Protein AF-A0A1E1W1G2-F1 (afdb_monomer_lite)

pLDDT: mean 75.97, std 16.96, range [28.02, 92.69]

Organism: Pectinophora gossypiella (NCBI:txid13191)

InterPro domains:
  IPR007259 Gamma-tubulin complex component protein [PTHR19302] (1-210)
  IPR040457 Gamma tubulin complex component, C-terminal [PF04130] (1-208)
  IPR042241 Gamma tubulin complex component, C-terminal domain superfamily [G3DSA:1.20.120.1900] (1-208)

Sequence (225 aa):
LKYDFKWPLHLLFTPEVLARYNDMFRLLLRIKKTQHDLHMLWMTYKQSTSFSMCQLHNKLMFLMDNLQHYMQADVLETNFSRFMDAVNKTNDFEKLKKAHAEFLADVLSQSFLTVTSSSSGESDYSETDSINNPVFCNIMELIKLCHSFCSMREVASDKEAENYYIRGYSDRFNKLVKQLMQLLVSLRDRPCGVYLARLLMRLDYNRWLSGEAQLTQSVTNMLRY

Structure (mmCIF, N/CA/C/O backbone):
data_AF-A0A1E1W1G2-F1
#
_entry.id   AF-A0A1E1W1G2-F1
#
loop_
_atom_site.group_PDB
_atom_site.id
_atom_site.type_symbol
_atom_site.label_atom_id
_atom_site.label_alt_id
_atom_site.label_comp_id
_atom_site.label_asym_id
_atom_site.label_entity_id
_atom_site.label_seq_id
_atom_site.pdbx_PDB_ins_code
_atom_site.Cartn_x
_atom_site.Cartn_y
_atom_site.Cartn_z
_atom_site.occupancy
_atom_site.B_iso_or_equiv
_atom_site.auth_seq_id
_atom_site.auth_comp_id
_atom_site.auth_asym_id
_atom_site.auth_atom_id
_atom_site.pdbx_PDB_model_num
ATOM 1 N N . LEU A 1 1 ? 0.999 -18.342 10.960 1.00 54.47 1 LEU A N 1
ATOM 2 C CA . LEU A 1 1 ? 1.600 -18.738 12.251 1.00 54.47 1 LEU A CA 1
ATOM 3 C C . LEU A 1 1 ? 0.508 -19.335 13.129 1.00 54.47 1 LEU A C 1
ATOM 5 O O . LEU A 1 1 ? -0.619 -18.852 13.073 1.00 54.47 1 LEU A O 1
ATOM 9 N N . LYS A 1 2 ? 0.813 -20.392 13.888 1.00 63.47 2 LYS A N 1
ATOM 10 C CA . LYS A 1 2 ? -0.078 -20.935 14.924 1.00 63.47 2 LYS A CA 1
ATOM 11 C C . LYS A 1 2 ? 0.525 -20.564 16.276 1.00 63.47 2 LYS A C 1
ATOM 13 O O . LYS A 1 2 ? 1.696 -20.854 16.498 1.00 63.47 2 LYS A O 1
ATOM 18 N N . TYR A 1 3 ? -0.244 -19.879 17.114 1.00 68.12 3 TYR A N 1
ATOM 19 C CA . TYR A 1 3 ? 0.160 -19.503 18.465 1.00 68.12 3 TYR A CA 1
ATOM 20 C C . TYR A 1 3 ? -0.796 -20.164 19.449 1.00 68.12 3 TYR A C 1
ATOM 22 O O . TYR A 1 3 ? -1.996 -19.905 19.394 1.00 68.12 3 TYR A O 1
ATOM 30 N N . ASP A 1 4 ? -0.252 -20.995 20.335 1.00 67.12 4 ASP A N 1
ATOM 31 C CA . ASP A 1 4 ? -1.008 -21.582 21.437 1.00 67.12 4 ASP A CA 1
ATOM 32 C C . ASP A 1 4 ? -0.901 -20.670 22.658 1.00 67.12 4 ASP A C 1
ATOM 34 O O . ASP A 1 4 ? 0.187 -20.424 23.187 1.00 67.12 4 ASP A O 1
ATOM 38 N N . PHE A 1 5 ? -2.043 -20.152 23.109 1.00 68.06 5 PHE A N 1
ATOM 39 C CA . PHE A 1 5 ? -2.109 -19.290 24.283 1.00 68.06 5 PHE A CA 1
ATOM 40 C C . PHE A 1 5 ? -2.498 -20.081 25.523 1.00 68.06 5 PHE A C 1
ATOM 42 O O . PHE A 1 5 ? -3.466 -20.839 25.528 1.00 68.06 5 PHE A O 1
ATOM 49 N N . LYS A 1 6 ? -1.773 -19.841 26.618 1.00 71.44 6 LYS A N 1
ATOM 50 C CA . LYS A 1 6 ? -2.160 -20.335 27.939 1.00 71.44 6 LYS A CA 1
ATOM 51 C C . LYS A 1 6 ? -3.358 -19.542 28.465 1.00 71.44 6 LYS A C 1
ATOM 53 O O . LYS A 1 6 ? -3.535 -18.358 28.163 1.00 71.44 6 LYS A O 1
ATOM 58 N N . TRP A 1 7 ? -4.178 -20.198 29.277 1.00 66.56 7 TRP A N 1
ATOM 59 C CA . TRP A 1 7 ? -5.228 -19.532 30.044 1.00 66.56 7 TRP A CA 1
ATOM 60 C C . TRP A 1 7 ? -4.623 -18.387 30.887 1.00 66.56 7 TRP A C 1
ATOM 62 O O . TRP A 1 7 ? -3.551 -18.599 31.460 1.00 66.56 7 TRP A O 1
ATOM 72 N N . PRO A 1 8 ? -5.240 -17.185 30.968 1.00 71.50 8 PRO A N 1
ATOM 73 C CA . PRO A 1 8 ? -6.553 -16.768 30.445 1.00 71.50 8 PRO A CA 1
ATOM 74 C C . PRO A 1 8 ? -6.523 -16.038 29.081 1.00 71.50 8 PRO A C 1
ATOM 76 O O . PRO A 1 8 ? -7.566 -15.616 28.589 1.00 71.50 8 PRO A O 1
ATOM 79 N N . LEU A 1 9 ? -5.363 -15.906 28.427 1.00 75.38 9 LEU A N 1
ATOM 80 C CA . LEU A 1 9 ? -5.181 -15.039 27.246 1.00 75.38 9 LEU A CA 1
ATOM 81 C C . LEU A 1 9 ? -5.959 -15.481 25.992 1.00 75.38 9 LEU A C 1
ATOM 83 O O . LEU A 1 9 ? -6.295 -14.649 25.151 1.00 75.38 9 LEU A O 1
ATOM 87 N N . HIS A 1 10 ? -6.310 -16.764 25.888 1.00 77.50 10 HIS A N 1
ATOM 88 C CA . HIS A 1 10 ? -7.181 -17.301 24.830 1.00 77.50 10 HIS A CA 1
ATOM 89 C C . HIS A 1 10 ? -8.570 -16.624 24.748 1.00 77.50 10 HIS A C 1
ATOM 91 O O . HIS A 1 10 ? -9.194 -16.655 23.691 1.00 77.50 10 HIS A O 1
ATOM 97 N N . LEU A 1 11 ? -9.046 -15.973 25.822 1.00 77.44 11 LEU A N 1
ATOM 98 C CA . LEU A 1 11 ? -10.304 -15.207 25.818 1.00 77.44 11 LEU A CA 1
ATOM 99 C C . LEU A 1 11 ? -10.218 -13.914 24.988 1.00 77.44 11 LEU A C 1
ATOM 101 O O . LEU A 1 11 ? -11.240 -13.411 24.514 1.00 77.44 11 LEU A O 1
ATOM 105 N N . LEU A 1 12 ? -9.006 -13.371 24.836 1.00 78.19 12 LEU A N 1
ATOM 106 C CA . LEU A 1 12 ? -8.716 -12.191 24.022 1.00 78.19 12 LEU A CA 1
ATOM 107 C C . LEU A 1 12 ? -8.262 -12.594 22.610 1.00 78.19 12 LEU A C 1
ATOM 109 O O . LEU A 1 12 ? -8.707 -12.008 21.625 1.00 78.19 12 LEU A O 1
ATOM 113 N N . PHE A 1 13 ? -7.408 -13.616 22.512 1.00 81.50 13 PHE A N 1
ATOM 114 C CA . PHE A 1 13 ? -6.859 -14.112 21.250 1.00 81.50 13 PHE A CA 1
ATOM 115 C C . PHE A 1 13 ? -7.627 -15.331 20.743 1.00 81.50 13 PHE A C 1
ATOM 117 O O . PHE A 1 13 ? -7.148 -16.465 20.792 1.00 81.50 13 PHE A O 1
ATOM 124 N N . THR A 1 14 ? -8.834 -15.084 20.241 1.00 82.62 14 THR A N 1
ATOM 125 C CA . THR A 1 14 ? -9.629 -16.123 19.583 1.00 82.62 14 THR A CA 1
ATOM 126 C C . THR A 1 14 ? -8.995 -16.541 18.245 1.00 82.62 14 THR A C 1
ATOM 128 O O . THR A 1 14 ? -8.219 -15.779 17.654 1.00 82.62 14 THR A O 1
ATOM 131 N N . PRO A 1 15 ? -9.331 -17.729 17.711 1.00 80.75 15 PRO A N 1
ATOM 132 C CA . PRO A 1 15 ? -8.845 -18.168 16.401 1.00 80.75 15 PRO A CA 1
ATOM 133 C C . PRO A 1 15 ? -9.130 -17.169 15.267 1.00 80.75 15 PRO A C 1
ATOM 135 O O . PRO A 1 15 ? -8.284 -16.968 14.399 1.00 80.75 15 PRO A O 1
ATOM 138 N N . GLU A 1 16 ? -10.275 -16.483 15.304 1.00 80.50 16 GLU A N 1
ATOM 139 C CA . GLU A 1 16 ? -10.645 -15.438 14.336 1.00 80.50 16 GLU A CA 1
ATOM 140 C C . GLU A 1 16 ? -9.715 -14.218 14.402 1.00 80.50 16 GLU A C 1
ATOM 142 O O . GLU A 1 16 ? -9.263 -13.697 13.381 1.00 80.50 16 GLU A O 1
ATOM 147 N N . VAL A 1 17 ? -9.386 -13.775 15.617 1.00 83.19 17 VAL A N 1
ATOM 148 C CA . VAL A 1 17 ? -8.434 -12.686 15.857 1.00 83.19 17 VAL A CA 1
ATOM 149 C C . VAL A 1 17 ? -7.044 -13.071 15.348 1.00 83.19 17 VAL A C 1
ATOM 151 O O . VAL A 1 17 ? -6.379 -12.277 14.683 1.00 83.19 17 VAL A O 1
ATOM 154 N N . LEU A 1 18 ? -6.613 -14.308 15.601 1.00 84.06 18 LEU A N 1
ATOM 155 C CA . LEU A 1 18 ? -5.351 -14.836 15.083 1.00 84.06 18 LEU A CA 1
ATOM 156 C C . LEU A 1 18 ? -5.324 -14.921 13.553 1.00 84.06 18 LEU A C 1
ATOM 158 O O . LEU A 1 18 ? -4.282 -14.655 12.953 1.00 84.06 18 LEU A O 1
ATOM 162 N N . ALA A 1 19 ? -6.435 -15.285 12.910 1.00 82.75 19 ALA A N 1
ATOM 163 C CA . ALA A 1 19 ? -6.539 -15.297 11.452 1.00 82.75 19 ALA A CA 1
ATOM 164 C C . ALA A 1 19 ? -6.303 -13.891 10.875 1.00 82.75 19 ALA A C 1
ATOM 166 O O . ALA A 1 19 ? -5.445 -13.713 10.013 1.00 82.75 19 ALA A O 1
ATOM 167 N N . ARG A 1 20 ? -6.942 -12.877 11.463 1.00 83.44 20 ARG A N 1
ATOM 168 C CA . ARG A 1 20 ? -6.755 -11.463 11.108 1.00 83.44 20 ARG A CA 1
ATOM 169 C C . ARG A 1 20 ? -5.313 -10.974 11.288 1.00 83.44 20 ARG A C 1
ATOM 171 O O . ARG A 1 20 ? -4.770 -10.309 10.407 1.00 83.44 20 ARG A O 1
ATOM 178 N N . TYR A 1 21 ? -4.653 -11.345 12.385 1.00 87.31 21 TYR A N 1
ATOM 179 C CA . TYR A 1 21 ? -3.222 -11.066 12.561 1.00 87.31 21 TYR A CA 1
ATOM 180 C C . TYR A 1 21 ? -2.353 -11.770 11.517 1.00 87.31 21 TYR A C 1
ATOM 182 O O . TYR A 1 21 ? -1.387 -11.189 11.020 1.00 87.31 21 TYR A O 1
ATOM 190 N N . ASN A 1 22 ? -2.689 -13.011 11.160 1.00 84.94 22 ASN A N 1
ATOM 191 C CA . ASN A 1 22 ? -1.981 -13.750 10.122 1.00 84.94 22 ASN A CA 1
ATOM 192 C C . ASN A 1 22 ? -2.115 -13.083 8.748 1.00 84.94 22 ASN A C 1
ATOM 194 O O . ASN A 1 22 ? -1.138 -13.076 8.004 1.00 84.94 22 ASN A O 1
ATOM 198 N N . ASP A 1 23 ? -3.267 -12.505 8.413 1.00 84.69 23 ASP A N 1
ATOM 199 C CA . ASP A 1 23 ? -3.455 -11.792 7.145 1.00 84.69 23 ASP A CA 1
ATOM 200 C C . ASP A 1 23 ? -2.591 -10.533 7.066 1.00 84.69 23 ASP A C 1
ATOM 202 O O . ASP A 1 23 ? -1.868 -10.339 6.084 1.00 84.69 23 ASP A O 1
ATOM 206 N N . MET A 1 24 ? -2.559 -9.745 8.144 1.00 87.62 24 MET A N 1
ATOM 207 C CA . MET A 1 24 ? -1.638 -8.613 8.263 1.00 87.62 24 MET A CA 1
ATOM 208 C C . MET A 1 24 ? -0.177 -9.065 8.146 1.00 87.62 24 MET A C 1
ATOM 210 O O . MET A 1 24 ? 0.602 -8.516 7.366 1.00 87.62 24 MET A O 1
ATOM 214 N N . PHE A 1 25 ? 0.200 -10.116 8.876 1.00 88.31 25 PHE A N 1
ATOM 215 C CA . PHE A 1 25 ? 1.557 -10.652 8.849 1.00 88.31 25 PHE A CA 1
ATOM 216 C C . PHE A 1 25 ? 1.963 -11.136 7.452 1.00 88.31 25 PHE A C 1
ATOM 218 O O . PHE A 1 25 ? 3.068 -10.841 6.999 1.00 88.31 25 PHE A O 1
ATOM 225 N N . ARG A 1 26 ? 1.078 -11.841 6.737 1.00 88.56 26 ARG A N 1
ATOM 226 C CA . ARG A 1 26 ? 1.316 -12.294 5.357 1.00 88.56 26 ARG A CA 1
ATOM 227 C C . ARG A 1 26 ? 1.587 -11.116 4.426 1.00 88.56 26 ARG A C 1
ATOM 229 O O . ARG A 1 26 ? 2.515 -11.197 3.623 1.00 88.56 26 ARG A O 1
ATOM 236 N N . LEU A 1 27 ? 0.818 -10.031 4.541 1.00 87.25 27 LEU A N 1
ATOM 237 C CA . LEU A 1 27 ? 1.029 -8.820 3.747 1.00 87.25 27 LEU A CA 1
ATOM 238 C C . LEU A 1 27 ? 2.398 -8.192 4.036 1.00 87.25 27 LEU A C 1
ATOM 240 O O . LEU A 1 27 ? 3.184 -7.979 3.111 1.00 87.25 27 LEU A O 1
ATOM 244 N N . LEU A 1 28 ? 2.711 -7.955 5.312 1.00 89.88 28 LEU A N 1
ATOM 245 C CA . LEU A 1 28 ? 3.987 -7.368 5.735 1.00 89.88 28 LEU A CA 1
ATOM 246 C C . LEU A 1 28 ? 5.177 -8.223 5.296 1.00 89.88 28 LEU A C 1
ATOM 248 O O . LEU A 1 28 ? 6.166 -7.700 4.780 1.00 89.88 28 LEU A O 1
ATOM 252 N N . LEU A 1 29 ? 5.068 -9.54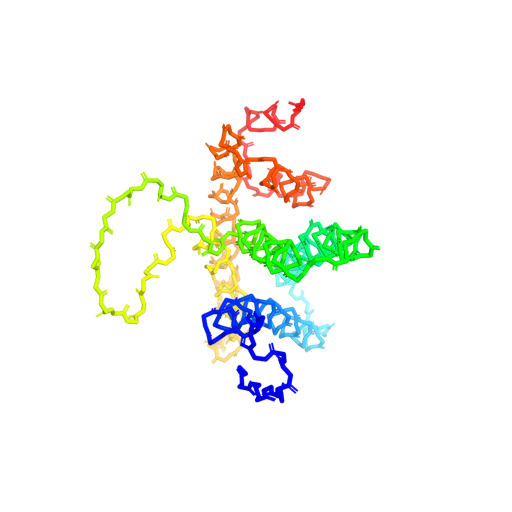4 5.449 1.00 90.25 29 LEU A N 1
ATOM 253 C CA . LEU A 1 29 ? 6.101 -10.483 5.034 1.00 90.25 29 LEU A CA 1
ATOM 254 C C . LEU A 1 29 ? 6.305 -10.450 3.519 1.00 90.25 29 LEU A C 1
ATOM 256 O O . LEU A 1 29 ? 7.443 -10.470 3.059 1.00 90.25 29 LEU A O 1
ATOM 260 N N . ARG A 1 30 ? 5.227 -10.362 2.735 1.00 90.44 30 ARG A N 1
ATOM 261 C CA . ARG A 1 30 ? 5.310 -10.293 1.272 1.00 90.44 30 ARG A CA 1
ATOM 262 C C . ARG A 1 30 ? 5.982 -9.003 0.802 1.00 90.44 30 ARG A C 1
ATOM 264 O O . ARG A 1 30 ? 6.848 -9.059 -0.069 1.00 90.44 30 ARG A O 1
ATOM 271 N N . ILE A 1 31 ? 5.650 -7.869 1.421 1.00 90.06 31 ILE A N 1
ATOM 272 C CA . ILE A 1 31 ? 6.313 -6.577 1.181 1.00 90.06 31 ILE A CA 1
ATOM 273 C C . ILE A 1 31 ? 7.807 -6.684 1.505 1.00 90.06 31 ILE A C 1
ATOM 275 O O . ILE A 1 31 ? 8.646 -6.363 0.664 1.00 90.06 31 ILE A O 1
ATOM 279 N N . LYS A 1 32 ? 8.151 -7.207 2.689 1.00 91.31 32 LYS A N 1
ATOM 280 C CA . LYS A 1 32 ? 9.546 -7.357 3.124 1.00 91.31 32 LYS A CA 1
ATOM 281 C C . LYS A 1 32 ? 10.351 -8.318 2.263 1.00 91.31 32 LYS A C 1
ATOM 283 O O . LYS A 1 32 ? 11.494 -8.016 1.932 1.00 91.31 32 LYS A O 1
ATOM 288 N N . LYS A 1 33 ? 9.755 -9.437 1.858 1.00 92.19 33 LYS A N 1
ATOM 289 C CA . LYS A 1 33 ? 10.377 -10.374 0.925 1.00 92.19 33 LYS A CA 1
ATOM 290 C C . LYS A 1 33 ? 10.668 -9.704 -0.416 1.00 92.19 33 LYS A C 1
ATOM 292 O O . LYS A 1 33 ? 11.783 -9.808 -0.903 1.00 92.19 33 LYS A O 1
ATOM 297 N N . THR A 1 34 ? 9.706 -8.967 -0.966 1.00 92.62 34 THR A N 1
ATOM 298 C CA . THR A 1 34 ? 9.879 -8.258 -2.244 1.00 92.62 34 THR A CA 1
ATOM 299 C C . THR A 1 34 ? 11.006 -7.226 -2.173 1.00 92.62 34 THR A C 1
ATOM 301 O O . THR A 1 34 ? 11.844 -7.167 -3.068 1.00 92.62 34 THR A O 1
ATOM 304 N N . GLN A 1 35 ? 11.060 -6.442 -1.090 1.00 92.06 35 GLN A N 1
ATOM 305 C CA . GLN A 1 35 ? 12.135 -5.476 -0.833 1.00 92.06 35 GLN A CA 1
ATOM 306 C C . GLN A 1 35 ? 13.502 -6.178 -0.762 1.00 92.06 35 GLN A C 1
ATOM 308 O O . GLN A 1 35 ? 14.458 -5.754 -1.409 1.00 92.06 35 GLN A O 1
ATOM 313 N N . HIS A 1 36 ? 13.589 -7.288 -0.023 1.00 92.12 36 HIS A N 1
ATOM 314 C CA . HIS A 1 36 ? 14.807 -8.091 0.069 1.00 92.12 36 HIS A CA 1
ATOM 315 C C . HIS A 1 36 ? 15.243 -8.640 -1.296 1.00 92.12 36 HIS A C 1
ATOM 317 O O . HIS A 1 36 ? 16.399 -8.468 -1.677 1.00 92.12 36 HIS A O 1
ATOM 323 N N . ASP A 1 37 ? 14.323 -9.239 -2.053 1.00 91.50 37 ASP A N 1
ATOM 324 C CA . ASP A 1 37 ? 14.603 -9.815 -3.370 1.00 91.50 37 ASP A CA 1
ATOM 325 C C . ASP A 1 37 ? 15.099 -8.726 -4.348 1.00 91.50 37 ASP A C 1
ATOM 327 O O . ASP A 1 37 ? 16.087 -8.932 -5.055 1.00 91.50 37 ASP A O 1
ATOM 331 N N . LEU A 1 38 ? 14.501 -7.525 -4.323 1.00 90.88 38 LEU A N 1
ATOM 332 C CA . LEU A 1 38 ? 14.977 -6.372 -5.098 1.00 90.88 38 LEU A CA 1
ATOM 333 C C . LEU A 1 38 ? 16.374 -5.903 -4.655 1.00 90.88 38 LEU A C 1
ATOM 335 O O . LEU A 1 38 ? 17.186 -5.524 -5.500 1.00 90.88 38 LEU A O 1
ATOM 339 N N . HIS A 1 39 ? 16.696 -5.916 -3.359 1.00 90.62 39 HIS A N 1
ATOM 340 C CA . HIS A 1 39 ? 18.042 -5.570 -2.887 1.00 90.62 39 HIS A CA 1
ATOM 341 C C . HIS A 1 39 ? 19.084 -6.601 -3.326 1.00 90.62 39 HIS A C 1
ATOM 343 O O . HIS A 1 39 ? 20.172 -6.223 -3.762 1.00 90.62 39 HIS A O 1
ATOM 349 N N . MET A 1 40 ? 18.755 -7.890 -3.259 1.00 88.88 40 MET A N 1
ATOM 350 C CA . MET A 1 40 ? 19.637 -8.965 -3.719 1.00 88.88 40 MET A CA 1
ATOM 351 C C . MET A 1 40 ? 19.889 -8.877 -5.227 1.00 88.88 40 MET A C 1
ATOM 353 O O . MET A 1 40 ? 21.028 -9.029 -5.681 1.00 88.88 40 MET A O 1
ATOM 357 N N . LEU A 1 41 ? 18.849 -8.540 -5.997 1.00 85.94 41 LEU A N 1
ATOM 358 C CA . LEU A 1 41 ? 18.972 -8.239 -7.418 1.00 85.94 41 LEU A CA 1
ATOM 359 C C . LEU A 1 41 ? 19.969 -7.090 -7.630 1.00 85.94 41 LEU A C 1
ATOM 361 O O . LEU A 1 41 ? 20.945 -7.252 -8.356 1.00 85.94 41 LEU A O 1
ATOM 365 N N . TRP A 1 42 ? 19.809 -5.966 -6.926 1.00 84.81 42 TRP A N 1
ATOM 366 C CA . TRP A 1 42 ? 20.709 -4.813 -7.049 1.00 84.81 42 TRP A CA 1
ATOM 367 C C . TRP A 1 42 ? 22.181 -5.154 -6.818 1.00 84.81 42 TRP A C 1
ATOM 369 O O . TRP A 1 42 ? 23.042 -4.723 -7.584 1.00 84.81 42 TRP A O 1
ATOM 379 N N . MET A 1 43 ? 22.484 -5.962 -5.798 1.00 82.75 43 MET A N 1
ATOM 380 C CA . MET A 1 43 ? 23.864 -6.367 -5.507 1.00 82.75 43 MET A CA 1
ATOM 381 C C . MET A 1 43 ? 24.490 -7.153 -6.661 1.00 82.75 43 MET A C 1
ATOM 383 O O . MET A 1 43 ? 25.677 -7.000 -6.936 1.00 82.75 43 MET A O 1
ATOM 387 N N . THR A 1 44 ? 23.678 -7.929 -7.377 1.00 78.19 44 THR A N 1
ATOM 388 C CA . THR A 1 44 ? 24.101 -8.672 -8.569 1.00 78.19 44 THR A CA 1
ATOM 389 C C . THR A 1 44 ? 24.302 -7.745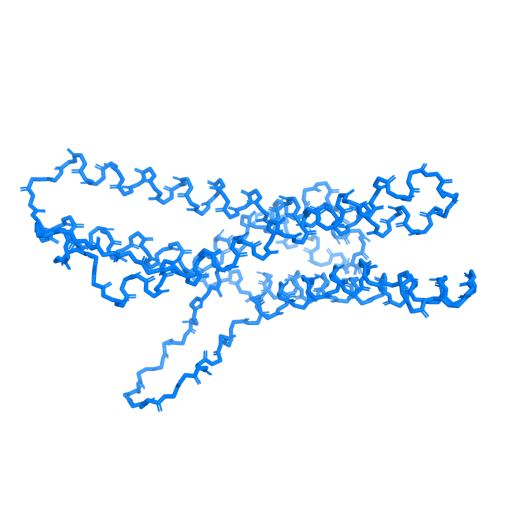 -9.774 1.00 78.19 44 THR A C 1
ATOM 391 O O . THR A 1 44 ? 25.226 -7.936 -10.560 1.00 78.19 44 THR A O 1
ATOM 394 N N . TYR A 1 45 ? 23.474 -6.703 -9.905 1.00 71.06 45 TYR A N 1
ATOM 395 C CA . TYR A 1 45 ? 23.489 -5.768 -11.037 1.00 71.06 45 TYR A CA 1
ATOM 396 C C . TYR A 1 45 ? 24.360 -4.527 -10.839 1.00 71.06 45 TYR A C 1
ATOM 398 O O . TYR A 1 45 ? 24.551 -3.773 -11.792 1.00 71.06 45 TYR A O 1
ATOM 406 N N . LYS A 1 46 ? 24.971 -4.344 -9.664 1.00 65.00 46 LYS A N 1
ATOM 407 C CA . LYS A 1 46 ? 25.914 -3.247 -9.384 1.00 65.00 46 LYS A CA 1
ATOM 408 C C . LYS A 1 46 ? 27.109 -3.212 -10.355 1.00 65.00 46 LYS A C 1
ATOM 410 O O . LYS A 1 46 ? 27.757 -2.182 -10.486 1.00 65.00 46 LYS A O 1
ATOM 415 N N . GLN A 1 47 ? 27.389 -4.326 -11.035 1.00 62.88 47 GLN A N 1
ATOM 416 C CA . GLN A 1 47 ? 28.434 -4.456 -12.058 1.00 62.88 47 GLN A CA 1
ATOM 417 C C . GLN A 1 47 ? 27.914 -4.296 -13.501 1.00 62.88 47 GLN A C 1
ATOM 419 O O . GLN A 1 47 ? 28.707 -4.241 -14.438 1.00 62.88 47 GLN A O 1
ATOM 424 N N . SER A 1 48 ? 26.595 -4.232 -13.701 1.00 63.00 48 SER A N 1
ATOM 425 C CA . SER A 1 48 ? 25.970 -4.077 -15.017 1.00 63.00 48 SER A CA 1
ATOM 426 C C . SER A 1 48 ? 25.867 -2.602 -15.422 1.00 63.00 48 SER A C 1
ATOM 428 O O . SER A 1 48 ? 25.631 -1.728 -14.592 1.00 63.00 48 SER A O 1
ATOM 430 N N . THR A 1 49 ? 26.009 -2.315 -16.716 1.00 62.88 49 THR A N 1
ATOM 431 C CA . THR A 1 49 ? 25.957 -0.952 -17.279 1.00 62.88 49 THR A CA 1
ATOM 432 C C . THR A 1 49 ? 24.564 -0.545 -17.777 1.00 62.88 49 THR A C 1
ATOM 434 O O . THR A 1 49 ? 24.417 0.502 -18.409 1.00 62.88 49 THR A O 1
ATOM 437 N N . SER A 1 50 ? 23.524 -1.350 -17.520 1.00 76.81 50 SER A N 1
ATOM 438 C CA . SER A 1 50 ? 22.175 -1.082 -18.030 1.00 76.81 50 SER A CA 1
ATOM 439 C C . SER A 1 50 ? 21.485 0.021 -17.226 1.00 76.81 50 SER A C 1
ATOM 441 O O . SER A 1 50 ? 20.907 -0.206 -16.159 1.00 76.81 50 SER A O 1
ATOM 443 N N . PHE A 1 51 ? 21.523 1.241 -17.763 1.00 81.50 51 PHE A N 1
ATOM 444 C CA . PHE A 1 51 ? 20.860 2.399 -17.165 1.00 81.50 51 PHE A CA 1
ATOM 445 C C . PHE A 1 51 ? 19.346 2.185 -17.008 1.00 81.50 51 PHE A C 1
ATOM 447 O O . PHE A 1 51 ? 18.789 2.495 -15.957 1.00 81.50 51 PHE A O 1
ATOM 454 N N . SER A 1 52 ? 18.682 1.601 -18.012 1.00 82.00 52 SER A N 1
ATOM 455 C CA . SER A 1 52 ? 17.235 1.338 -17.973 1.00 82.00 52 SER A CA 1
ATOM 456 C C . SER A 1 52 ? 16.850 0.347 -16.876 1.00 82.00 52 SER A C 1
ATOM 458 O O . SER A 1 52 ? 15.824 0.523 -16.219 1.00 82.00 52 SER A O 1
ATOM 460 N N . MET A 1 53 ? 17.691 -0.659 -16.627 1.00 84.25 53 MET A N 1
ATOM 461 C CA . MET A 1 53 ? 17.471 -1.595 -15.532 1.00 84.25 53 MET A CA 1
ATOM 462 C C . MET A 1 53 ? 17.610 -0.920 -14.169 1.00 84.25 53 MET A C 1
ATOM 464 O O . MET A 1 53 ? 16.751 -1.088 -13.306 1.00 84.25 53 MET A O 1
ATOM 468 N N . CYS A 1 54 ? 18.674 -0.135 -13.989 1.00 85.12 54 CYS A N 1
ATOM 469 C CA . CYS A 1 54 ? 18.896 0.650 -12.778 1.00 85.12 54 CYS A CA 1
ATOM 470 C C . CYS A 1 54 ? 17.723 1.602 -12.508 1.00 85.12 54 CYS A C 1
ATOM 472 O O . CYS A 1 54 ? 17.238 1.705 -11.383 1.00 85.12 54 CYS A O 1
ATOM 474 N N . GLN A 1 55 ? 17.209 2.249 -13.553 1.00 86.19 55 GLN A N 1
ATOM 475 C CA . GLN A 1 55 ? 16.064 3.140 -13.440 1.00 86.19 55 GLN A CA 1
ATOM 476 C C . GLN A 1 55 ? 14.801 2.399 -12.978 1.00 86.19 55 GLN A C 1
ATOM 478 O O . GLN A 1 55 ? 14.141 2.860 -12.048 1.00 86.19 55 GLN A O 1
ATOM 483 N N . LEU A 1 56 ? 14.465 1.258 -13.592 1.00 87.12 56 LEU A N 1
ATOM 484 C CA . LEU A 1 56 ? 13.306 0.457 -13.187 1.00 87.12 56 LEU A CA 1
ATOM 485 C C . LEU A 1 56 ? 13.474 -0.112 -11.771 1.00 87.12 56 LEU A C 1
ATOM 487 O O . LEU A 1 56 ? 12.532 -0.082 -10.985 1.00 87.12 56 LEU A O 1
ATOM 491 N N . HIS A 1 57 ? 14.675 -0.573 -11.422 1.00 89.81 57 HIS A N 1
ATOM 492 C CA . HIS A 1 57 ? 14.986 -1.048 -10.076 1.00 89.81 57 HIS A CA 1
ATOM 493 C C . HIS A 1 57 ? 14.738 0.036 -9.024 1.00 89.81 57 HIS A C 1
ATOM 495 O O . HIS A 1 57 ? 13.973 -0.195 -8.090 1.00 89.81 57 HIS A O 1
ATOM 501 N N . ASN A 1 58 ? 15.297 1.233 -9.220 1.00 88.06 58 ASN A N 1
ATOM 502 C CA . ASN A 1 58 ? 15.087 2.362 -8.314 1.00 88.06 58 ASN A CA 1
ATOM 503 C C . ASN A 1 58 ? 13.603 2.726 -8.204 1.00 88.06 58 ASN A C 1
ATOM 505 O O . ASN A 1 58 ? 13.125 3.020 -7.110 1.00 88.06 58 ASN A O 1
ATOM 509 N N . LYS A 1 59 ? 12.860 2.662 -9.320 1.00 86.88 59 LYS A N 1
ATOM 510 C CA . LYS A 1 59 ? 11.415 2.919 -9.331 1.00 86.88 59 LYS A CA 1
ATOM 511 C C . LYS A 1 59 ? 10.643 1.938 -8.449 1.00 86.88 59 LYS A C 1
ATOM 513 O O . LYS A 1 59 ? 9.830 2.353 -7.624 1.00 86.88 59 LYS A O 1
ATOM 518 N N . LEU A 1 60 ? 10.907 0.644 -8.616 1.00 89.56 60 LEU A N 1
ATOM 519 C CA . LEU A 1 60 ? 10.255 -0.414 -7.845 1.00 89.56 60 LEU A CA 1
ATOM 520 C C . LEU A 1 60 ? 10.675 -0.369 -6.371 1.00 89.56 60 LEU A C 1
ATOM 522 O O . LEU A 1 60 ? 9.825 -0.511 -5.496 1.00 89.56 60 LEU A O 1
ATOM 526 N N . MET A 1 61 ? 11.955 -0.115 -6.088 1.00 89.94 61 MET A N 1
ATOM 527 C CA . MET A 1 61 ? 12.462 0.001 -4.721 1.00 89.94 61 MET A CA 1
ATOM 528 C C . MET A 1 61 ? 11.809 1.167 -3.978 1.00 89.94 61 MET A C 1
ATOM 530 O O . MET A 1 61 ? 11.278 0.972 -2.889 1.00 89.94 61 MET A O 1
ATOM 534 N N . PHE A 1 62 ? 11.753 2.349 -4.601 1.00 86.62 62 PHE A N 1
ATOM 535 C CA . PHE A 1 62 ? 11.109 3.524 -4.015 1.00 86.62 62 PHE A CA 1
ATOM 536 C C . PHE A 1 62 ? 9.647 3.250 -3.645 1.00 86.62 62 PHE A C 1
ATOM 538 O O . PHE A 1 62 ? 9.206 3.592 -2.547 1.00 86.62 62 PHE A O 1
ATOM 545 N N . LEU A 1 63 ? 8.892 2.596 -4.532 1.00 86.06 63 LEU A N 1
ATOM 546 C CA . LEU A 1 63 ? 7.514 2.204 -4.242 1.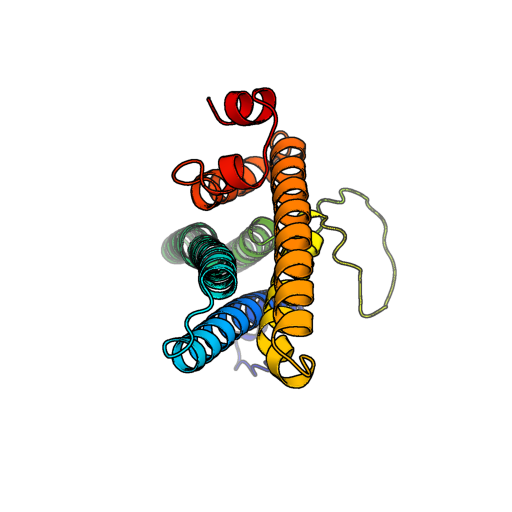00 86.06 63 LEU A CA 1
ATOM 547 C C . LEU A 1 63 ? 7.438 1.268 -3.023 1.00 86.06 63 LEU A C 1
ATOM 549 O O . LEU A 1 63 ? 6.619 1.489 -2.129 1.00 86.06 63 LEU A O 1
ATOM 553 N N . MET A 1 64 ? 8.278 0.230 -2.988 1.00 89.31 64 MET A N 1
ATOM 554 C CA . MET A 1 64 ? 8.278 -0.758 -1.907 1.00 89.31 64 MET A CA 1
ATOM 555 C C . MET A 1 64 ? 8.666 -0.144 -0.555 1.00 89.31 64 MET A C 1
ATOM 557 O O . MET A 1 64 ? 8.025 -0.454 0.452 1.00 89.31 64 MET A O 1
ATOM 561 N N . ASP A 1 65 ? 9.652 0.752 -0.534 1.00 88.12 65 ASP A N 1
ATOM 562 C CA . ASP A 1 65 ? 10.099 1.458 0.670 1.00 88.12 65 ASP A CA 1
ATOM 563 C C . ASP A 1 65 ? 8.992 2.353 1.236 1.00 88.12 65 ASP A C 1
ATOM 565 O O . ASP A 1 65 ? 8.692 2.305 2.432 1.00 88.12 65 ASP A O 1
ATOM 569 N N . ASN A 1 66 ? 8.316 3.119 0.375 1.00 85.69 66 ASN A N 1
ATOM 570 C CA . ASN A 1 66 ? 7.205 3.972 0.798 1.00 85.69 66 ASN A CA 1
ATOM 571 C C . ASN A 1 66 ? 6.009 3.159 1.299 1.00 85.69 66 ASN A C 1
ATOM 573 O O . ASN A 1 66 ? 5.404 3.516 2.311 1.00 85.69 66 ASN A O 1
ATOM 577 N N . LEU A 1 67 ? 5.685 2.044 0.636 1.00 86.50 67 LEU A N 1
ATOM 578 C CA . LEU A 1 67 ? 4.614 1.155 1.080 1.00 86.50 67 LEU A CA 1
ATOM 579 C C . LEU A 1 67 ? 4.931 0.542 2.450 1.00 86.50 67 LEU A C 1
ATOM 581 O O . LEU A 1 67 ? 4.069 0.504 3.328 1.00 86.50 67 LEU A O 1
ATOM 585 N N . GLN A 1 68 ? 6.171 0.097 2.664 1.00 88.69 68 GLN A N 1
ATOM 586 C CA . GLN A 1 68 ? 6.611 -0.411 3.960 1.00 88.69 68 GLN A CA 1
ATOM 587 C C . GLN A 1 68 ? 6.532 0.672 5.041 1.00 88.69 68 GLN A C 1
ATOM 589 O O . GLN A 1 68 ? 6.039 0.407 6.139 1.00 88.69 68 GLN A O 1
ATOM 594 N N . HIS A 1 69 ? 7.006 1.882 4.745 1.00 87.56 69 HIS A N 1
ATOM 595 C CA . HIS A 1 69 ? 7.004 2.986 5.695 1.00 87.56 69 HIS A CA 1
ATOM 596 C C . HIS A 1 69 ? 5.582 3.404 6.091 1.00 87.56 69 HIS A C 1
ATOM 598 O O . HIS A 1 69 ? 5.314 3.599 7.277 1.00 87.56 69 HIS A O 1
ATOM 604 N N . TYR A 1 70 ? 4.654 3.454 5.130 1.00 87.25 70 TYR A N 1
ATOM 605 C CA . TYR A 1 70 ? 3.230 3.663 5.397 1.00 87.25 70 TYR A CA 1
ATOM 606 C C . TYR A 1 70 ? 2.672 2.604 6.352 1.00 87.25 70 TYR A C 1
ATOM 608 O O . TYR A 1 70 ? 2.125 2.946 7.401 1.00 87.25 70 TYR A O 1
ATOM 616 N N . MET A 1 71 ? 2.873 1.320 6.034 1.00 88.00 71 MET A N 1
ATOM 617 C CA . MET A 1 71 ? 2.340 0.228 6.854 1.00 88.00 71 MET A CA 1
ATOM 618 C C . MET A 1 71 ? 2.909 0.253 8.275 1.00 88.00 71 MET A C 1
ATOM 620 O O . MET A 1 71 ? 2.178 0.025 9.232 1.00 88.00 71 MET A O 1
ATOM 624 N N . GLN A 1 72 ? 4.195 0.554 8.442 1.00 88.88 72 GLN A N 1
ATOM 625 C CA . GLN A 1 72 ? 4.815 0.557 9.766 1.00 88.88 72 GLN A CA 1
ATOM 626 C C . GLN A 1 72 ? 4.490 1.807 10.585 1.00 88.88 72 GLN A C 1
ATOM 628 O O . GLN A 1 72 ? 4.024 1.674 11.711 1.00 88.88 72 GLN A O 1
ATOM 633 N N . ALA A 1 73 ? 4.719 3.005 10.050 1.00 86.75 73 ALA A N 1
ATOM 634 C CA . ALA A 1 73 ? 4.613 4.233 10.837 1.00 86.75 73 ALA A CA 1
ATOM 635 C C . ALA A 1 73 ? 3.176 4.779 10.906 1.00 86.75 73 ALA A C 1
ATOM 637 O O . ALA A 1 73 ? 2.711 5.180 11.973 1.00 86.75 73 ALA A O 1
ATOM 638 N N . ASP A 1 74 ? 2.447 4.783 9.786 1.00 84.94 74 ASP A N 1
ATOM 639 C CA . ASP A 1 74 ? 1.121 5.416 9.751 1.00 84.94 74 ASP A CA 1
ATOM 640 C C . ASP A 1 74 ? 0.007 4.470 10.186 1.00 84.94 74 ASP A C 1
ATOM 642 O O . ASP A 1 74 ? -0.984 4.928 10.751 1.00 84.94 74 ASP A O 1
ATOM 646 N N . VAL A 1 75 ? 0.162 3.168 9.923 1.00 88.12 75 VAL A N 1
ATOM 647 C CA . VAL A 1 75 ? -0.844 2.161 10.278 1.00 88.12 75 VAL A CA 1
ATOM 648 C C . VAL A 1 75 ? -0.489 1.478 11.594 1.00 88.12 75 VAL A C 1
ATOM 650 O O . VAL A 1 75 ? -1.230 1.609 12.566 1.00 88.12 75 VAL A O 1
ATOM 653 N N . LEU A 1 76 ? 0.626 0.749 11.663 1.00 90.19 76 LEU A N 1
ATOM 654 C CA . LEU A 1 76 ? 0.922 -0.072 12.840 1.00 90.19 76 LEU A CA 1
ATOM 655 C C . LEU A 1 76 ? 1.252 0.774 14.070 1.00 90.19 76 LEU A C 1
ATOM 657 O O . LEU A 1 76 ? 0.550 0.650 15.068 1.00 90.19 76 LEU A O 1
ATOM 661 N N . GLU A 1 77 ? 2.256 1.648 13.998 1.00 90.69 77 GLU A N 1
ATOM 662 C CA . GLU A 1 77 ? 2.710 2.435 15.153 1.00 90.69 77 GLU A CA 1
ATOM 663 C C . GLU A 1 77 ? 1.583 3.321 15.694 1.00 90.69 77 GLU A C 1
ATOM 665 O O . GLU A 1 77 ? 1.250 3.261 16.874 1.00 90.69 77 GLU A O 1
ATOM 670 N N . THR A 1 78 ? 0.906 4.063 14.812 1.00 89.12 78 THR A N 1
ATOM 671 C CA . THR A 1 78 ? -0.178 4.977 15.206 1.00 89.12 78 THR A CA 1
ATOM 672 C C . THR A 1 78 ? -1.335 4.247 15.898 1.00 89.12 78 THR A C 1
ATOM 674 O O . THR A 1 78 ? -1.819 4.698 16.940 1.00 89.12 78 THR A O 1
ATOM 677 N N . ASN A 1 79 ? -1.802 3.119 15.349 1.00 89.75 79 ASN A N 1
ATOM 678 C CA . ASN A 1 79 ? -2.886 2.364 15.980 1.00 89.75 79 ASN A CA 1
ATOM 679 C C . ASN A 1 79 ? -2.403 1.641 17.246 1.00 89.75 79 ASN A C 1
ATOM 681 O O . ASN A 1 79 ? -3.164 1.543 18.207 1.00 89.75 79 ASN A O 1
ATOM 685 N N . PHE A 1 80 ? -1.146 1.190 17.290 1.00 92.25 80 PHE A N 1
ATOM 686 C CA . PHE A 1 80 ? -0.576 0.526 18.461 1.00 92.25 80 PHE A CA 1
ATOM 687 C C . PHE A 1 80 ? -0.438 1.489 19.642 1.00 92.25 80 PHE A C 1
ATOM 689 O O . PHE A 1 80 ? -0.856 1.146 20.746 1.00 92.25 80 PHE A O 1
ATOM 696 N N . SER A 1 81 ? 0.041 2.719 19.420 1.00 92.69 81 SER A N 1
ATOM 697 C CA . SER A 1 81 ? 0.081 3.748 20.466 1.00 92.69 81 SER A CA 1
ATOM 698 C C . SER A 1 81 ? -1.321 4.048 21.007 1.00 92.69 81 SER A C 1
ATOM 700 O O . SER A 1 81 ? -1.527 4.031 22.218 1.00 92.69 81 SER A O 1
ATOM 702 N N . ARG A 1 82 ? -2.317 4.227 20.121 1.00 90.31 82 ARG A N 1
ATOM 703 C CA . ARG A 1 82 ? -3.725 4.442 20.519 1.00 90.31 82 ARG A CA 1
ATOM 704 C C . ARG A 1 82 ? -4.270 3.284 21.355 1.00 90.31 82 ARG A C 1
ATOM 706 O O . ARG A 1 82 ? -4.965 3.516 22.343 1.00 90.31 82 ARG A O 1
ATOM 713 N N . PHE A 1 83 ? -3.963 2.048 20.964 1.00 92.19 83 PHE A N 1
ATOM 714 C CA . PHE A 1 83 ? -4.371 0.858 21.701 1.00 92.19 83 PHE A CA 1
ATOM 715 C C . PHE A 1 83 ? -3.713 0.803 23.083 1.00 92.19 83 PHE A C 1
ATOM 717 O O . PHE A 1 83 ? -4.418 0.658 24.078 1.00 92.19 83 PHE A O 1
ATOM 724 N N . MET A 1 84 ? -2.393 0.985 23.167 1.00 92.38 84 MET A N 1
ATOM 725 C CA . MET A 1 84 ? -1.659 0.963 24.436 1.00 92.38 84 MET A CA 1
ATOM 726 C C . MET A 1 84 ? -2.130 2.053 25.403 1.00 92.38 84 MET A C 1
ATOM 728 O O . MET A 1 84 ? -2.292 1.784 26.593 1.00 92.38 84 MET A O 1
ATOM 732 N N . ASP A 1 85 ? -2.442 3.248 24.904 1.00 92.56 85 ASP A N 1
ATOM 733 C CA . ASP A 1 85 ? -3.044 4.310 25.712 1.00 92.56 85 ASP A CA 1
ATOM 734 C C . ASP A 1 85 ? -4.414 3.908 26.272 1.00 92.56 85 ASP A C 1
ATOM 736 O O . ASP A 1 85 ? -4.730 4.221 27.422 1.00 92.56 85 ASP A O 1
ATOM 740 N N . ALA A 1 86 ? -5.237 3.216 25.479 1.00 90.31 86 ALA A N 1
ATOM 741 C CA . ALA A 1 86 ? -6.528 2.704 25.926 1.00 90.31 86 ALA A CA 1
ATOM 742 C C . ALA A 1 86 ? -6.367 1.581 26.964 1.00 90.31 86 ALA A C 1
ATOM 744 O O . ALA A 1 86 ? -7.095 1.573 27.960 1.00 90.31 86 ALA A O 1
ATOM 745 N N . VAL A 1 87 ? -5.393 0.681 26.783 1.00 90.19 87 VAL A N 1
ATOM 746 C CA . VAL A 1 87 ? -5.061 -0.379 27.751 1.00 90.19 87 VAL A CA 1
ATOM 747 C C . VAL A 1 87 ? -4.630 0.226 29.086 1.00 90.19 87 VAL A C 1
ATOM 749 O O . VAL A 1 87 ? -5.167 -0.147 30.123 1.00 90.19 87 VAL A O 1
ATOM 752 N N . ASN A 1 88 ? -3.735 1.216 29.069 1.00 91.06 88 ASN A N 1
ATOM 753 C CA . ASN A 1 88 ? -3.210 1.842 30.285 1.00 91.06 88 ASN A CA 1
ATOM 754 C C . ASN A 1 88 ? -4.268 2.625 31.083 1.00 91.06 88 ASN A C 1
ATOM 756 O O . ASN A 1 88 ? -4.116 2.822 32.285 1.00 91.06 88 ASN A O 1
ATOM 760 N N . LYS A 1 89 ? -5.339 3.089 30.428 1.00 90.44 89 LYS A N 1
ATOM 761 C CA . LYS A 1 89 ? -6.428 3.852 31.064 1.00 90.44 89 LYS A CA 1
ATOM 762 C C . LYS A 1 89 ? -7.557 2.974 31.599 1.00 90.44 89 LYS A C 1
ATOM 764 O O . LYS A 1 89 ? -8.439 3.481 32.291 1.00 90.44 89 LYS A O 1
ATOM 769 N N . THR A 1 90 ? -7.569 1.687 31.261 1.00 89.06 90 THR A N 1
ATOM 770 C CA . THR A 1 90 ? -8.733 0.828 31.476 1.00 89.06 90 THR A CA 1
ATOM 771 C C . THR A 1 90 ? -8.416 -0.310 32.439 1.00 89.06 90 THR A C 1
ATOM 773 O O . THR A 1 90 ? -7.526 -1.108 32.189 1.00 89.06 90 THR A O 1
ATOM 776 N N . ASN A 1 91 ? -9.217 -0.440 33.500 1.00 85.75 91 ASN A N 1
ATOM 777 C CA . ASN A 1 91 ? -9.149 -1.557 34.456 1.00 85.75 91 ASN A CA 1
ATOM 778 C C . ASN A 1 91 ? -10.242 -2.620 34.215 1.00 85.75 91 ASN A C 1
ATOM 780 O O . ASN A 1 91 ? -10.510 -3.450 35.078 1.00 85.75 91 ASN A O 1
ATOM 784 N N . ASP A 1 92 ? -10.914 -2.559 33.064 1.00 91.06 92 ASP A N 1
ATOM 785 C CA . ASP A 1 92 ? -12.081 -3.370 32.716 1.00 91.06 92 ASP A CA 1
ATOM 786 C C . ASP A 1 92 ? -11.756 -4.263 31.511 1.00 91.06 92 ASP A C 1
ATOM 788 O O . ASP A 1 92 ? -11.364 -3.783 30.442 1.00 91.06 92 ASP A O 1
ATOM 792 N N . PHE A 1 93 ? -11.919 -5.573 31.691 1.00 86.31 93 PHE A N 1
ATOM 793 C CA . PHE A 1 93 ? -11.593 -6.573 30.681 1.00 86.31 93 PHE A CA 1
ATOM 794 C C . PHE A 1 93 ? -12.465 -6.458 29.422 1.00 86.31 93 PHE A C 1
ATOM 796 O O . PHE A 1 93 ? -11.963 -6.654 28.313 1.00 86.31 93 PHE A O 1
ATOM 803 N N . GLU A 1 94 ? -13.746 -6.105 29.549 1.00 87.38 94 GLU A N 1
ATOM 804 C CA . GLU A 1 94 ? -14.633 -5.984 28.385 1.00 87.38 94 GLU A CA 1
ATOM 805 C C . GLU A 1 94 ? -14.241 -4.790 27.516 1.00 87.38 94 GLU A C 1
ATOM 807 O O . GLU A 1 94 ? -14.171 -4.892 26.287 1.00 87.38 94 GLU A O 1
ATOM 812 N N . LYS A 1 95 ? -13.895 -3.670 28.157 1.00 88.88 95 LYS A N 1
ATOM 813 C CA . LYS A 1 95 ? -13.388 -2.480 27.467 1.00 88.88 95 LYS A CA 1
ATOM 814 C C . LYS A 1 95 ? -12.036 -2.741 26.806 1.00 88.88 95 LYS A C 1
ATOM 816 O O . LYS A 1 95 ? -11.840 -2.310 25.672 1.00 88.88 95 LYS A O 1
ATOM 821 N N . LEU A 1 96 ? -11.142 -3.493 27.455 1.00 89.56 96 LEU A N 1
ATOM 822 C CA . LEU A 1 96 ? -9.878 -3.933 26.855 1.00 89.56 96 LEU A CA 1
ATOM 823 C C . LEU A 1 96 ? -10.120 -4.788 25.603 1.00 89.56 96 LEU A C 1
ATOM 825 O O . LEU A 1 96 ? -9.518 -4.548 24.556 1.00 89.56 96 LEU A O 1
ATOM 829 N N . LYS A 1 97 ? -11.033 -5.763 25.691 1.00 88.19 97 LYS A N 1
ATOM 830 C CA . LYS A 1 97 ? -11.396 -6.631 24.564 1.00 88.19 97 LYS A CA 1
ATOM 831 C C . LYS A 1 97 ? -11.966 -5.826 23.396 1.00 88.19 97 LYS A C 1
ATOM 833 O O . LYS A 1 97 ? -11.587 -6.068 22.250 1.00 88.19 97 LYS A O 1
ATOM 838 N N . LYS A 1 98 ? -12.830 -4.846 23.679 1.00 88.62 98 LYS A N 1
ATOM 839 C CA . LYS A 1 98 ? -13.382 -3.937 22.668 1.00 88.62 98 LYS A CA 1
ATOM 840 C C . LYS A 1 98 ? -12.291 -3.086 22.011 1.00 88.62 98 LYS A C 1
ATOM 842 O O . LYS A 1 98 ? -12.213 -3.068 20.788 1.00 88.62 98 LYS A O 1
ATOM 847 N N . ALA A 1 99 ? -11.411 -2.466 22.798 1.00 89.44 99 ALA A N 1
ATOM 848 C CA . ALA A 1 99 ? -10.304 -1.659 22.281 1.00 89.44 99 ALA A CA 1
ATOM 849 C C . ALA A 1 99 ? -9.354 -2.474 21.386 1.00 89.44 99 ALA A C 1
ATOM 851 O O . ALA A 1 99 ? -8.894 -1.990 20.355 1.00 89.44 99 ALA A O 1
ATOM 852 N N . HIS A 1 100 ? -9.094 -3.736 21.739 1.00 91.12 100 HIS A N 1
ATOM 853 C CA . HIS A 1 100 ? -8.288 -4.639 20.919 1.00 91.12 100 HIS A CA 1
ATOM 854 C C . HIS A 1 100 ? -8.979 -4.998 19.590 1.00 91.12 100 HIS A C 1
ATOM 856 O O . HIS A 1 100 ? -8.334 -5.055 18.542 1.00 91.12 100 HIS A O 1
ATOM 862 N N . ALA A 1 101 ? -10.294 -5.233 19.612 1.00 88.25 101 ALA A N 1
ATOM 863 C CA . ALA A 1 101 ? -11.064 -5.492 18.397 1.00 88.25 101 ALA A CA 1
ATOM 864 C C . ALA A 1 101 ? -11.087 -4.270 17.461 1.00 88.25 101 ALA A C 1
ATOM 866 O O . ALA A 1 101 ? -10.914 -4.432 16.252 1.00 88.25 101 ALA A O 1
ATOM 867 N N . GLU A 1 102 ? -11.242 -3.065 18.018 1.00 89.25 102 GLU A N 1
ATOM 868 C CA . GLU A 1 102 ? -11.168 -1.795 17.283 1.00 89.25 102 GLU A CA 1
ATOM 869 C C . GLU A 1 102 ? -9.775 -1.572 16.684 1.00 89.25 102 GLU A C 1
ATOM 871 O O . GLU A 1 102 ? -9.670 -1.298 15.493 1.00 89.25 102 GLU A O 1
ATOM 876 N N . PHE A 1 103 ? -8.706 -1.793 17.458 1.00 90.94 103 PHE A N 1
ATOM 877 C CA . PHE A 1 103 ? -7.325 -1.733 16.968 1.00 90.94 103 PHE A CA 1
ATOM 878 C C . PHE A 1 103 ? -7.115 -2.611 15.730 1.00 90.94 103 PHE A C 1
ATOM 880 O O . PHE A 1 103 ? -6.589 -2.153 14.717 1.00 90.94 103 PHE A O 1
ATOM 887 N N . LEU A 1 104 ? -7.544 -3.873 15.792 1.00 89.00 104 LEU A N 1
ATOM 888 C CA . LEU A 1 104 ? -7.347 -4.812 14.693 1.00 89.00 104 LEU A CA 1
ATOM 889 C C . LEU A 1 104 ? -8.199 -4.453 13.466 1.00 89.00 104 LEU A C 1
ATOM 891 O O . LEU A 1 104 ? -7.736 -4.606 12.337 1.00 89.00 104 LEU A O 1
ATOM 895 N N . ALA A 1 105 ? -9.421 -3.955 13.669 1.00 86.88 105 ALA A N 1
ATOM 896 C CA . ALA A 1 105 ? -10.275 -3.471 12.585 1.00 86.88 105 ALA A CA 1
ATOM 897 C C . ALA A 1 105 ? -9.683 -2.225 11.899 1.00 86.88 105 ALA A C 1
ATOM 899 O O . ALA A 1 105 ? -9.643 -2.158 10.666 1.00 86.88 105 ALA A O 1
ATOM 900 N N . ASP A 1 106 ? -9.163 -1.278 12.683 1.00 86.19 106 ASP A N 1
ATOM 901 C CA . ASP A 1 106 ? -8.478 -0.078 12.198 1.00 86.19 106 ASP A CA 1
ATOM 902 C C . ASP A 1 106 ? -7.233 -0.461 11.386 1.00 86.19 106 ASP A C 1
ATOM 904 O O . ASP A 1 106 ? -7.080 -0.035 10.244 1.00 86.19 106 ASP A O 1
ATOM 908 N N . VAL A 1 107 ? -6.379 -1.336 11.922 1.00 88.12 107 VAL A N 1
ATOM 909 C CA . VAL A 1 107 ? -5.157 -1.796 11.246 1.00 88.12 107 VAL A CA 1
ATOM 910 C C . VAL A 1 107 ? -5.474 -2.502 9.922 1.00 88.12 107 VAL A C 1
ATOM 912 O O . VAL A 1 107 ? -4.873 -2.187 8.897 1.00 88.12 107 VAL A O 1
ATOM 915 N N . LEU A 1 108 ? -6.452 -3.411 9.892 1.00 84.88 108 LEU A N 1
ATOM 916 C CA . LEU A 1 108 ? -6.817 -4.119 8.660 1.00 84.88 108 LEU A CA 1
ATOM 917 C C . LEU A 1 108 ? -7.460 -3.212 7.602 1.00 84.88 108 LEU A C 1
ATOM 919 O O . LEU A 1 108 ? -7.180 -3.371 6.410 1.00 84.88 108 LEU A O 1
ATOM 923 N N . SER A 1 109 ? -8.304 -2.267 8.019 1.00 82.69 109 SER A N 1
ATOM 924 C CA . SER A 1 109 ? -8.958 -1.326 7.101 1.00 82.69 109 SER A CA 1
ATOM 925 C C . SER A 1 109 ? -7.975 -0.339 6.488 1.00 82.69 109 SER A C 1
ATOM 927 O O . SER A 1 109 ? -7.999 -0.118 5.276 1.00 82.69 109 SER A O 1
ATOM 929 N N . GLN A 1 110 ? -7.052 0.184 7.291 1.00 83.75 110 GLN A N 1
ATOM 930 C CA . GLN A 1 110 ? -6.003 1.091 6.835 1.00 83.75 110 GLN A CA 1
ATOM 931 C C . GLN A 1 110 ? -4.966 0.380 5.953 1.00 83.75 110 GLN A C 1
ATOM 933 O O . GLN A 1 110 ? -4.406 0.993 5.052 1.00 83.75 110 GLN A O 1
ATOM 938 N N . SER A 1 111 ? -4.759 -0.928 6.128 1.00 82.75 111 SER A N 1
ATOM 939 C CA . SER A 1 111 ? -3.943 -1.740 5.214 1.00 82.75 111 SER A CA 1
ATOM 940 C C . SER A 1 111 ? -4.682 -2.231 3.964 1.00 82.75 111 SER A C 1
ATOM 942 O O . SER A 1 111 ? -4.120 -3.012 3.195 1.00 82.75 111 SER A O 1
ATOM 944 N N . PHE A 1 112 ? -5.923 -1.783 3.742 1.00 78.50 112 PHE A N 1
ATOM 945 C CA . PHE A 1 112 ? -6.766 -2.135 2.589 1.00 78.50 112 PHE A CA 1
ATOM 946 C C . PHE A 1 112 ? -7.146 -3.621 2.498 1.00 78.50 112 PHE A C 1
ATOM 948 O O . PHE A 1 112 ? -7.624 -4.064 1.454 1.00 78.50 112 PHE A O 1
ATOM 955 N N . LEU A 1 113 ? -6.965 -4.384 3.581 1.00 72.88 113 LEU A N 1
ATOM 956 C CA . LEU A 1 113 ? -7.291 -5.812 3.639 1.00 72.88 113 LEU A CA 1
ATOM 957 C C . LEU A 1 113 ? -8.789 -6.064 3.822 1.00 72.88 113 LEU A C 1
ATOM 959 O O . LEU A 1 113 ? -9.273 -7.126 3.440 1.00 72.88 113 LEU A O 1
ATOM 963 N N . THR A 1 114 ? -9.535 -5.106 4.377 1.00 64.31 114 THR A N 1
ATOM 964 C CA . THR A 1 114 ? -10.988 -5.228 4.531 1.00 64.31 114 THR A CA 1
ATOM 965 C C . THR A 1 114 ? -11.742 -4.510 3.419 1.00 64.31 114 THR A C 1
ATOM 967 O O . THR A 1 114 ? -11.401 -3.411 2.969 1.00 64.31 114 THR A O 1
ATOM 970 N N . VAL A 1 115 ? -12.792 -5.179 2.953 1.00 53.47 115 VAL A N 1
ATOM 971 C CA . VAL A 1 115 ? -13.736 -4.670 1.965 1.00 53.47 115 VAL A CA 1
ATOM 972 C C . VAL A 1 115 ? -14.642 -3.631 2.639 1.00 53.47 115 VAL A C 1
ATOM 974 O O . VAL A 1 115 ? -15.271 -3.908 3.657 1.00 53.47 115 VAL A O 1
ATOM 977 N N . THR A 1 116 ? -14.746 -2.434 2.055 1.00 45.31 116 THR A N 1
ATOM 978 C CA . THR A 1 116 ? -15.829 -1.479 2.355 1.00 45.31 116 THR A CA 1
ATOM 979 C C . THR A 1 116 ? -17.082 -1.887 1.584 1.00 45.31 116 THR A C 1
ATOM 981 O O . THR A 1 116 ? -17.517 -1.199 0.666 1.00 45.31 116 THR A O 1
ATOM 984 N N . SER A 1 117 ? -17.655 -3.032 1.938 1.00 37.44 117 SER A N 1
ATOM 985 C CA . SER A 1 117 ? -19.000 -3.408 1.513 1.00 37.44 117 SER A CA 1
ATOM 986 C C . SER A 1 117 ? -19.866 -3.360 2.749 1.00 37.44 117 SER A C 1
ATOM 988 O O . SER A 1 117 ? -20.011 -4.333 3.480 1.00 37.44 117 SER A O 1
ATOM 990 N N . SER A 1 118 ? -20.462 -2.199 2.983 1.00 32.31 118 SER A N 1
ATOM 991 C CA . SER A 1 118 ? -21.782 -2.137 3.591 1.00 32.31 118 SER A CA 1
ATOM 992 C C . SER A 1 118 ? -22.763 -2.850 2.653 1.00 32.31 118 SER A C 1
ATOM 994 O O . SER A 1 118 ? -23.440 -2.221 1.847 1.00 32.31 118 SER A O 1
ATOM 996 N N . SER A 1 119 ? -22.782 -4.175 2.713 1.00 28.02 119 SER A N 1
ATOM 997 C CA . SER A 1 119 ? -23.863 -5.009 2.205 1.00 28.02 119 SER A CA 1
ATOM 998 C C . SER A 1 119 ? -24.047 -6.138 3.204 1.00 28.02 119 SER A C 1
ATOM 1000 O O . SER A 1 119 ? -23.331 -7.135 3.195 1.00 28.02 119 SER A O 1
ATOM 1002 N N . SER A 1 120 ? -24.985 -5.902 4.114 1.00 36.44 120 SER A N 1
ATOM 1003 C CA . SER A 1 120 ? -25.700 -6.921 4.869 1.00 36.44 120 SER A CA 1
ATOM 1004 C C . SER A 1 120 ? -26.032 -8.127 3.986 1.00 36.44 120 SER A C 1
ATOM 1006 O O . SER A 1 120 ? -26.714 -7.969 2.973 1.00 36.44 120 SER A O 1
ATOM 1008 N N . GLY A 1 121 ? -25.585 -9.309 4.392 1.00 30.88 121 GLY A N 1
ATOM 1009 C CA . GLY A 1 121 ? -25.944 -10.576 3.767 1.00 30.88 121 GLY A CA 1
ATOM 1010 C C . GLY A 1 121 ? -25.165 -11.707 4.416 1.00 30.88 121 GLY A C 1
ATOM 1011 O O . GLY A 1 121 ? -23.950 -11.775 4.279 1.00 30.88 121 GLY A O 1
ATOM 1012 N N . GLU A 1 122 ? -25.868 -12.526 5.188 1.00 37.28 122 GLU A N 1
ATOM 1013 C CA . GLU A 1 122 ? -25.382 -13.761 5.804 1.00 37.28 122 GLU A CA 1
ATOM 1014 C C . GLU A 1 122 ? -24.997 -14.810 4.741 1.00 37.28 122 GLU A C 1
ATOM 1016 O O . GLU A 1 122 ? -25.433 -14.696 3.595 1.00 37.28 122 GLU A O 1
ATOM 1021 N N . SER A 1 123 ? -24.287 -15.867 5.176 1.00 31.59 123 SER A N 1
ATOM 1022 C CA . SER A 1 123 ? -23.888 -17.105 4.455 1.00 31.59 123 SER A CA 1
ATOM 1023 C C . SER A 1 123 ? -22.667 -16.962 3.520 1.00 31.59 123 SER A C 1
ATOM 1025 O O . SER A 1 123 ? -22.484 -15.924 2.904 1.00 31.59 123 SER A O 1
ATOM 1027 N N . ASP A 1 124 ? -21.749 -17.915 3.354 1.00 28.06 124 ASP A N 1
ATOM 1028 C CA . ASP A 1 124 ? -21.583 -19.288 3.842 1.00 28.06 124 ASP A CA 1
ATOM 1029 C C . ASP A 1 124 ? -20.095 -19.683 3.664 1.00 28.06 124 ASP A C 1
ATOM 1031 O O . ASP A 1 124 ? -19.317 -18.957 3.046 1.00 28.06 124 ASP A O 1
ATOM 1035 N N . TYR A 1 125 ? -19.688 -20.836 4.189 1.00 34.34 125 TYR A N 1
ATOM 1036 C CA . TYR A 1 125 ? -18.321 -21.364 4.125 1.00 34.34 125 TYR A CA 1
ATOM 1037 C C . TYR A 1 125 ? -17.738 -21.464 2.696 1.00 34.34 125 TYR A C 1
ATOM 1039 O O . TYR A 1 125 ? -18.034 -22.404 1.961 1.00 34.34 125 TYR A O 1
ATOM 1047 N N . SER A 1 126 ? -16.783 -20.594 2.354 1.00 29.55 126 SER A N 1
ATOM 1048 C CA . SER A 1 126 ? -15.725 -20.906 1.382 1.00 29.55 126 SER A CA 1
ATOM 1049 C C . SER A 1 126 ? -14.461 -20.086 1.643 1.00 29.55 126 SER A C 1
ATOM 1051 O O . SER A 1 126 ? -14.479 -18.858 1.646 1.00 29.55 126 SER A O 1
ATOM 1053 N N . GLU A 1 127 ? -13.341 -20.779 1.858 1.00 36.97 127 GLU A N 1
ATOM 1054 C CA . GLU A 1 127 ? -12.005 -20.189 1.822 1.00 36.97 127 GLU A CA 1
ATOM 1055 C C . GLU A 1 127 ? -11.816 -19.453 0.487 1.00 36.97 127 GLU A C 1
ATOM 1057 O O . GLU A 1 127 ? -12.113 -20.003 -0.574 1.00 36.97 127 GLU A O 1
ATOM 1062 N N . THR A 1 128 ? -11.254 -18.242 0.541 1.00 35.78 128 THR A N 1
ATOM 1063 C CA . THR A 1 128 ? -11.050 -17.290 -0.575 1.00 35.78 128 THR A CA 1
ATOM 1064 C C . THR A 1 128 ? -12.204 -16.316 -0.844 1.00 35.78 128 THR A C 1
ATOM 1066 O O . THR A 1 128 ? -12.518 -16.030 -1.998 1.00 35.78 128 THR A O 1
ATOM 1069 N N . ASP A 1 129 ? -12.768 -15.705 0.201 1.00 38.34 129 ASP A N 1
ATOM 1070 C CA . ASP A 1 129 ? -13.506 -14.451 0.023 1.00 38.34 129 ASP A CA 1
ATOM 1071 C C . ASP A 1 129 ? -12.573 -13.400 -0.582 1.00 38.34 129 ASP A C 1
ATOM 1073 O O . ASP A 1 129 ? -11.652 -12.869 0.046 1.00 38.34 129 ASP A O 1
ATOM 1077 N N . SER A 1 130 ? -12.789 -13.184 -1.876 1.00 45.22 130 SER A N 1
ATOM 1078 C CA . SER A 1 130 ? -12.092 -12.241 -2.727 1.00 45.22 130 SER A CA 1
ATOM 1079 C C . SER A 1 130 ? -11.992 -10.892 -2.021 1.00 45.22 130 SER A C 1
ATOM 1081 O O . SER A 1 130 ? -12.998 -10.211 -1.806 1.00 45.22 130 SER A O 1
ATOM 1083 N N . ILE A 1 131 ? -10.766 -10.499 -1.659 1.00 52.06 131 ILE A N 1
ATOM 1084 C CA . ILE A 1 131 ? -10.447 -9.151 -1.187 1.00 52.06 131 ILE A CA 1
ATOM 1085 C C . ILE A 1 131 ? -10.744 -8.207 -2.359 1.00 52.06 131 ILE A C 1
ATOM 1087 O O . ILE A 1 131 ? -9.873 -7.873 -3.154 1.00 52.06 131 ILE A O 1
ATOM 1091 N N . ASN A 1 132 ? -12.002 -7.788 -2.494 1.00 57.19 132 ASN A N 1
ATOM 1092 C CA . ASN A 1 132 ? -12.503 -6.955 -3.589 1.00 57.19 132 ASN A CA 1
ATOM 1093 C C . ASN A 1 132 ? -12.095 -5.481 -3.431 1.00 57.19 132 ASN A C 1
ATOM 1095 O O . ASN A 1 132 ? -12.744 -4.589 -3.975 1.00 57.19 132 ASN A O 1
ATOM 1099 N N . ASN A 1 133 ? -11.030 -5.197 -2.674 1.00 74.25 133 ASN A N 1
ATOM 1100 C CA . ASN A 1 133 ? -10.491 -3.853 -2.583 1.00 74.25 133 ASN A CA 1
ATOM 1101 C C . ASN A 1 133 ? -9.594 -3.595 -3.807 1.00 74.25 133 ASN A C 1
ATOM 1103 O O . ASN A 1 133 ? -8.507 -4.175 -3.903 1.00 74.25 133 ASN A O 1
ATOM 1107 N N . PRO A 1 134 ? -9.999 -2.710 -4.735 1.00 80.00 134 PRO A N 1
ATOM 1108 C CA . PRO A 1 134 ? -9.236 -2.463 -5.954 1.00 80.00 134 PRO A CA 1
ATOM 1109 C C . PRO A 1 134 ? -7.836 -1.903 -5.660 1.00 80.00 134 PRO A C 1
ATOM 1111 O O . PRO A 1 134 ? -6.906 -2.169 -6.420 1.00 80.00 134 PRO A O 1
ATOM 1114 N N . VAL A 1 135 ? -7.658 -1.186 -4.541 1.00 81.94 135 VAL A N 1
ATOM 1115 C CA . VAL A 1 135 ? -6.350 -0.677 -4.093 1.00 81.94 135 VAL A CA 1
ATOM 1116 C C . VAL A 1 135 ? -5.442 -1.835 -3.694 1.00 81.94 135 VAL A C 1
ATOM 1118 O O . VAL A 1 135 ? -4.297 -1.895 -4.135 1.00 81.94 135 VAL A O 1
ATOM 1121 N N . PHE A 1 136 ? -5.958 -2.792 -2.920 1.00 83.94 136 PHE A N 1
ATOM 1122 C CA . PHE A 1 136 ? -5.195 -3.973 -2.521 1.00 83.94 136 PHE A CA 1
ATOM 1123 C C . PHE A 1 136 ? -4.819 -4.839 -3.725 1.00 83.94 136 PHE A C 1
ATOM 1125 O O . PHE A 1 136 ? -3.667 -5.250 -3.850 1.00 83.94 136 PHE A O 1
ATOM 1132 N N . CYS A 1 137 ? -5.759 -5.064 -4.648 1.00 85.06 137 CYS A N 1
ATOM 1133 C CA . CYS A 1 137 ? -5.491 -5.782 -5.892 1.00 85.06 137 CYS A CA 1
ATOM 1134 C C . CYS A 1 137 ? -4.384 -5.102 -6.704 1.00 85.06 137 CYS A C 1
ATOM 1136 O O . CYS A 1 137 ? -3.469 -5.774 -7.174 1.00 85.06 137 CYS A O 1
ATOM 1138 N N . ASN A 1 138 ? -4.419 -3.772 -6.819 1.00 86.75 138 ASN A N 1
ATOM 1139 C CA . ASN A 1 138 ? -3.387 -3.015 -7.520 1.00 86.75 138 ASN A CA 1
ATOM 1140 C C . ASN A 1 138 ? -2.014 -3.114 -6.825 1.00 86.75 138 ASN A C 1
ATOM 1142 O O . ASN A 1 138 ? -1.021 -3.416 -7.487 1.00 86.75 138 ASN A O 1
ATOM 1146 N N . ILE A 1 139 ? -1.958 -2.968 -5.495 1.00 87.19 139 ILE A N 1
ATOM 1147 C CA . ILE A 1 139 ? -0.730 -3.176 -4.7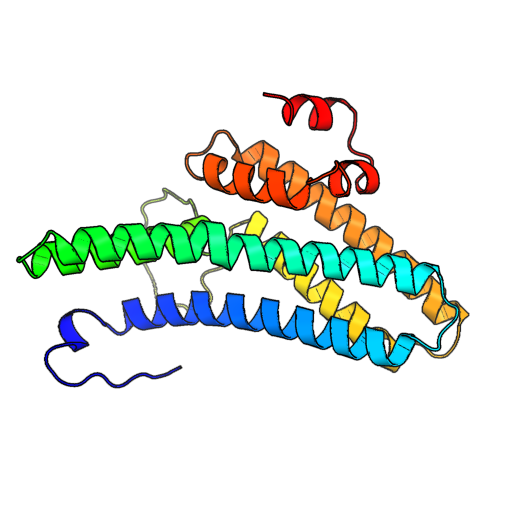05 1.00 87.19 139 ILE A CA 1
ATOM 1148 C C . ILE A 1 139 ? -0.188 -4.595 -4.913 1.00 87.19 139 ILE A C 1
ATOM 1150 O O . ILE A 1 139 ? 1.015 -4.794 -5.078 1.00 87.19 139 ILE A O 1
ATOM 1154 N N . MET A 1 140 ? -1.067 -5.594 -4.949 1.00 88.31 140 MET A N 1
ATOM 1155 C CA . MET A 1 140 ? -0.665 -6.976 -5.159 1.00 88.31 140 MET A CA 1
ATOM 1156 C C . MET A 1 140 ? -0.115 -7.213 -6.570 1.00 88.31 140 MET A C 1
ATOM 1158 O O . MET A 1 140 ? 0.861 -7.945 -6.731 1.00 88.31 140 MET A O 1
ATOM 1162 N N . GLU A 1 141 ? -0.697 -6.582 -7.590 1.00 89.75 141 GLU A N 1
ATOM 1163 C CA . GLU A 1 141 ? -0.167 -6.593 -8.957 1.00 89.75 141 GLU A CA 1
ATOM 1164 C C . GLU A 1 141 ? 1.196 -5.895 -9.057 1.00 89.75 141 GLU A C 1
ATOM 1166 O O . GLU A 1 141 ? 2.079 -6.395 -9.755 1.00 89.75 141 GLU A O 1
ATOM 1171 N N . LEU A 1 142 ? 1.416 -4.803 -8.317 1.00 90.06 142 LEU A N 1
ATOM 1172 C CA . LEU A 1 142 ? 2.725 -4.144 -8.217 1.00 90.06 142 LEU A CA 1
ATOM 1173 C C . LEU A 1 142 ? 3.769 -5.063 -7.568 1.00 90.06 142 LEU A C 1
ATOM 1175 O O . LEU A 1 142 ? 4.872 -5.209 -8.087 1.00 90.06 142 LEU A O 1
ATOM 1179 N N . ILE A 1 143 ? 3.410 -5.762 -6.490 1.00 89.69 143 ILE A N 1
ATOM 1180 C CA . ILE A 1 143 ? 4.286 -6.758 -5.855 1.00 89.69 143 ILE A CA 1
ATOM 1181 C C . ILE A 1 143 ? 4.610 -7.909 -6.822 1.00 89.69 143 ILE A C 1
ATOM 1183 O O . ILE A 1 143 ? 5.763 -8.331 -6.924 1.00 89.69 143 ILE A O 1
ATOM 1187 N N . LYS A 1 144 ? 3.617 -8.414 -7.569 1.00 91.44 144 LYS A N 1
ATOM 1188 C CA . LYS A 1 144 ? 3.842 -9.440 -8.603 1.00 91.44 144 LYS A CA 1
ATOM 1189 C C . LYS A 1 144 ? 4.784 -8.936 -9.696 1.00 91.44 144 LYS A C 1
ATOM 1191 O O . LYS A 1 144 ? 5.647 -9.693 -10.127 1.00 91.44 144 LYS A O 1
ATOM 1196 N N . LEU A 1 145 ? 4.654 -7.675 -10.111 1.00 92.19 145 LEU A N 1
ATOM 1197 C CA . LEU A 1 145 ? 5.559 -7.055 -11.076 1.00 92.19 145 LEU A CA 1
ATOM 1198 C C . LEU A 1 145 ? 7.005 -7.049 -10.563 1.00 92.19 145 LEU A C 1
ATOM 1200 O O . LEU A 1 145 ? 7.903 -7.437 -11.307 1.00 92.19 145 LEU A O 1
ATOM 1204 N N . CYS A 1 146 ? 7.228 -6.687 -9.295 1.00 91.31 146 CYS A N 1
ATOM 1205 C CA . CYS A 1 146 ? 8.549 -6.757 -8.667 1.00 91.31 146 CYS A CA 1
ATOM 1206 C C . CYS A 1 146 ? 9.113 -8.184 -8.684 1.00 91.31 146 CYS A C 1
ATOM 1208 O O . CYS A 1 146 ? 10.274 -8.380 -9.028 1.00 91.31 146 CYS A O 1
ATOM 1210 N N . HIS A 1 147 ? 8.291 -9.189 -8.364 1.00 90.62 147 HIS A N 1
ATOM 1211 C CA . HIS A 1 147 ? 8.711 -10.591 -8.422 1.00 90.62 147 HIS A CA 1
ATOM 1212 C C . HIS A 1 147 ? 9.112 -11.009 -9.847 1.00 90.62 147 HIS A C 1
ATOM 1214 O O . HIS A 1 147 ? 10.175 -11.597 -10.025 1.00 90.62 147 HIS A O 1
ATOM 1220 N N . SER A 1 148 ? 8.300 -10.677 -10.859 1.00 90.25 148 SER A N 1
ATOM 1221 C CA . SER A 1 148 ? 8.607 -10.972 -12.268 1.00 90.25 148 SER A CA 1
ATOM 1222 C C . SER A 1 148 ? 9.871 -10.260 -12.755 1.00 90.25 148 SER A C 1
ATOM 1224 O O . SER A 1 148 ? 10.640 -10.823 -13.532 1.00 90.25 148 SER A O 1
ATOM 1226 N N . PHE A 1 149 ? 10.116 -9.039 -12.278 1.00 89.44 149 PHE A N 1
ATOM 1227 C CA . PHE A 1 149 ? 11.355 -8.316 -12.550 1.00 89.44 149 PHE A CA 1
ATOM 1228 C C . PHE A 1 149 ? 12.570 -9.018 -11.922 1.00 89.44 149 PHE A C 1
ATOM 1230 O O . PHE A 1 149 ? 13.579 -9.206 -12.599 1.00 89.44 149 PHE A O 1
ATOM 1237 N N . CYS A 1 150 ? 12.464 -9.487 -10.674 1.00 87.50 150 CYS A N 1
ATOM 1238 C CA . CYS A 1 150 ? 13.531 -10.251 -10.020 1.00 87.50 150 CYS A CA 1
ATOM 1239 C C . CYS A 1 150 ? 13.836 -11.581 -10.729 1.00 87.50 150 CYS A C 1
ATOM 1241 O O . CYS A 1 150 ? 15.002 -11.962 -10.818 1.00 87.50 150 CYS A O 1
ATOM 1243 N N . SER A 1 151 ? 12.823 -12.266 -11.271 1.00 86.31 151 SER A N 1
ATOM 1244 C CA . SER A 1 151 ? 12.994 -13.533 -11.998 1.00 86.31 151 SER A CA 1
ATOM 1245 C C . SER A 1 151 ? 13.361 -13.362 -13.479 1.00 86.31 151 SER A C 1
ATOM 1247 O O . SER A 1 151 ? 13.589 -14.348 -14.172 1.00 86.31 151 SER A O 1
ATOM 1249 N N . MET A 1 152 ? 13.433 -12.131 -14.000 1.00 82.06 152 MET A N 1
ATOM 1250 C CA . MET A 1 152 ? 13.680 -11.863 -15.426 1.00 82.06 152 MET A CA 1
ATOM 1251 C C . MET A 1 152 ? 14.985 -12.486 -15.935 1.00 82.06 152 MET A C 1
ATOM 1253 O O . MET A 1 152 ? 15.058 -12.905 -17.088 1.00 82.06 152 MET A O 1
ATOM 1257 N N . ARG A 1 153 ? 16.009 -12.577 -15.078 1.00 71.31 153 ARG A N 1
ATOM 1258 C CA . ARG A 1 153 ? 17.323 -13.124 -15.444 1.00 71.31 153 ARG A CA 1
ATOM 1259 C C . ARG A 1 153 ? 17.260 -14.590 -15.878 1.00 71.31 153 ARG A C 1
ATOM 1261 O O . ARG A 1 153 ? 18.071 -15.008 -16.690 1.00 71.31 153 ARG A O 1
ATOM 1268 N N . GLU A 1 154 ? 16.311 -15.354 -15.349 1.00 74.19 154 GLU A N 1
ATOM 1269 C CA . GLU A 1 154 ? 16.112 -16.756 -15.735 1.00 74.19 154 GLU A CA 1
ATOM 1270 C C . GLU A 1 154 ? 15.474 -16.880 -17.128 1.00 74.19 154 GLU A C 1
ATOM 1272 O O . GLU A 1 154 ? 15.586 -17.919 -17.770 1.00 74.19 154 GLU A O 1
ATOM 1277 N N . VAL A 1 155 ? 14.814 -15.816 -17.598 1.00 70.94 155 VAL A N 1
ATOM 1278 C CA . VAL A 1 155 ? 13.987 -15.805 -18.812 1.00 70.94 155 VAL A CA 1
ATOM 1279 C C . VAL A 1 155 ? 14.683 -15.108 -19.987 1.00 70.94 155 VAL A C 1
ATOM 1281 O O . VAL A 1 155 ? 14.409 -15.427 -21.143 1.00 70.94 155 VAL A O 1
ATOM 1284 N N . ALA A 1 156 ? 15.569 -14.146 -19.727 1.00 74.06 156 ALA A N 1
ATOM 1285 C CA . ALA A 1 156 ? 16.256 -13.401 -20.777 1.00 74.06 156 ALA A CA 1
ATOM 1286 C C . ALA A 1 156 ? 17.386 -14.234 -21.412 1.00 74.06 156 ALA A C 1
ATOM 1288 O O . ALA A 1 156 ? 18.359 -14.586 -20.748 1.00 74.06 156 ALA A O 1
ATOM 1289 N N . SER A 1 157 ? 17.266 -14.517 -22.713 1.00 70.88 157 SER A N 1
ATOM 1290 C CA . SER A 1 157 ? 18.281 -15.229 -23.504 1.00 70.88 157 SER A CA 1
ATOM 1291 C C . SER A 1 157 ? 19.465 -14.344 -23.901 1.00 70.88 157 SER A C 1
ATOM 1293 O O . SER A 1 157 ? 20.591 -14.825 -24.007 1.00 70.88 157 SER A O 1
ATOM 1295 N N . ASP A 1 158 ? 19.212 -13.054 -24.126 1.00 82.38 158 ASP A N 1
ATOM 1296 C CA . ASP A 1 158 ? 20.183 -12.065 -24.591 1.00 82.38 158 ASP A CA 1
ATOM 1297 C C . ASP A 1 158 ? 19.824 -10.642 -24.103 1.00 82.38 158 ASP A C 1
ATOM 1299 O O . ASP A 1 158 ? 18.815 -10.416 -23.426 1.00 82.38 158 ASP A O 1
ATOM 1303 N N . LYS A 1 159 ? 20.670 -9.663 -24.455 1.00 80.44 159 LYS A N 1
ATOM 1304 C CA . LYS A 1 159 ? 20.489 -8.247 -24.086 1.00 80.44 159 LYS A CA 1
ATOM 1305 C C . LYS A 1 159 ? 19.284 -7.583 -24.766 1.00 80.44 159 LYS A C 1
ATOM 1307 O O . LYS A 1 159 ? 18.774 -6.584 -24.260 1.00 80.44 159 LYS A O 1
ATOM 1312 N N . GLU A 1 160 ? 18.847 -8.067 -25.923 1.00 83.31 160 GLU A N 1
ATOM 1313 C CA . GLU A 1 160 ? 17.717 -7.490 -26.661 1.00 83.31 160 GLU A CA 1
ATOM 1314 C C . GLU A 1 160 ? 16.394 -7.914 -26.022 1.00 83.31 160 GLU A C 1
ATOM 1316 O O . GLU A 1 160 ? 15.536 -7.067 -25.758 1.00 83.31 160 GLU A O 1
ATOM 1321 N N . ALA A 1 161 ? 16.283 -9.191 -25.656 1.00 84.56 161 ALA A N 1
ATOM 1322 C CA . ALA A 1 161 ? 15.211 -9.738 -24.841 1.00 84.56 161 ALA A CA 1
ATOM 1323 C C . ALA A 1 161 ? 15.144 -9.041 -23.475 1.00 84.56 161 ALA A C 1
ATOM 1325 O O . ALA A 1 161 ? 14.068 -8.615 -23.058 1.00 84.56 161 ALA A O 1
ATOM 1326 N N . GLU A 1 162 ? 16.284 -8.845 -22.803 1.00 83.56 162 GLU A N 1
ATOM 1327 C CA . GLU A 1 162 ? 16.363 -8.084 -21.548 1.00 83.56 162 GLU A CA 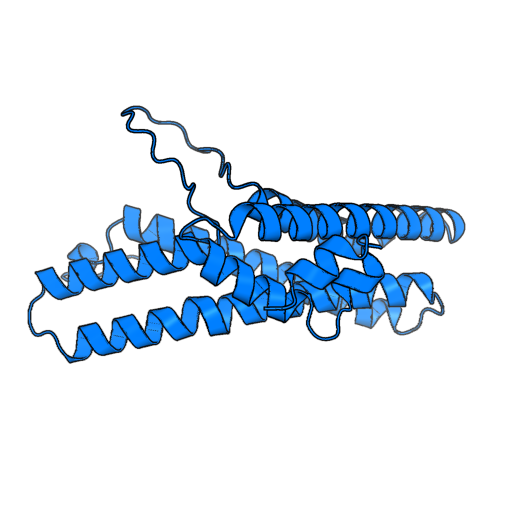1
ATOM 1328 C C . GLU A 1 162 ? 15.775 -6.671 -21.702 1.00 83.56 162 GLU A C 1
ATOM 1330 O O . GLU A 1 162 ? 14.897 -6.270 -20.935 1.00 83.56 162 GLU A O 1
ATOM 1335 N N . ASN A 1 163 ? 16.186 -5.930 -22.733 1.00 85.12 163 ASN A N 1
ATOM 1336 C CA . ASN A 1 163 ? 15.666 -4.588 -22.993 1.00 85.12 163 ASN A CA 1
ATOM 1337 C C . ASN A 1 163 ? 14.162 -4.583 -23.311 1.00 85.12 163 ASN A C 1
ATOM 1339 O O . ASN A 1 163 ? 13.449 -3.668 -22.885 1.00 85.12 163 ASN A O 1
ATOM 1343 N N . TYR A 1 164 ? 13.666 -5.589 -24.035 1.00 88.25 164 TYR A N 1
ATOM 1344 C CA . TYR A 1 164 ? 12.239 -5.755 -24.312 1.00 88.25 164 TYR A CA 1
ATOM 1345 C C . TYR A 1 164 ? 11.435 -5.971 -23.021 1.00 88.25 164 TYR A C 1
ATOM 1347 O O . TYR A 1 164 ? 10.451 -5.264 -22.782 1.00 88.25 164 TYR A O 1
ATOM 1355 N N . TYR A 1 165 ? 11.886 -6.876 -22.146 1.00 88.50 165 TYR A N 1
ATOM 1356 C CA . TYR A 1 165 ? 11.235 -7.130 -20.860 1.00 88.50 165 TYR A CA 1
ATOM 1357 C C . TYR A 1 165 ? 11.279 -5.909 -19.937 1.00 88.50 165 TYR A C 1
ATOM 1359 O O . TYR A 1 165 ? 10.249 -5.554 -19.366 1.00 88.50 165 TYR A O 1
ATOM 1367 N N . ILE A 1 166 ? 12.418 -5.211 -19.836 1.00 87.62 166 ILE A N 1
ATOM 1368 C CA . ILE A 1 166 ? 12.546 -3.992 -19.017 1.00 87.62 166 ILE A CA 1
ATOM 1369 C C . ILE A 1 166 ? 11.555 -2.917 -19.475 1.00 87.62 166 ILE A C 1
ATOM 1371 O O . ILE A 1 166 ? 10.885 -2.309 -18.638 1.00 87.62 166 ILE A O 1
ATOM 1375 N N . ARG A 1 167 ? 11.415 -2.695 -20.790 1.00 88.50 167 ARG A N 1
ATOM 1376 C CA . ARG A 1 167 ? 10.421 -1.750 -21.326 1.00 88.50 167 ARG A CA 1
ATOM 1377 C C . ARG A 1 167 ? 9.000 -2.177 -20.972 1.00 88.50 167 ARG A C 1
ATOM 1379 O O . ARG A 1 167 ? 8.247 -1.370 -20.433 1.00 88.50 167 ARG A O 1
ATOM 1386 N N . GLY A 1 168 ? 8.661 -3.450 -21.182 1.00 90.69 168 GLY A N 1
ATOM 1387 C CA . GLY A 1 168 ? 7.344 -3.987 -20.832 1.00 90.69 168 GLY A CA 1
ATOM 1388 C C . GLY A 1 168 ? 7.015 -3.852 -19.340 1.00 90.69 168 GLY A C 1
ATOM 1389 O O . GLY A 1 168 ? 5.899 -3.470 -18.978 1.00 90.69 168 GLY A O 1
ATOM 1390 N N . TYR A 1 169 ? 7.988 -4.105 -18.461 1.00 91.00 169 TYR A N 1
ATOM 1391 C CA . TYR A 1 169 ? 7.829 -3.917 -17.022 1.00 91.00 169 TYR A CA 1
ATOM 1392 C C . TYR A 1 169 ? 7.687 -2.447 -16.635 1.00 91.00 169 TYR A C 1
ATOM 1394 O O . TYR A 1 169 ? 6.831 -2.136 -15.809 1.00 91.00 169 TYR A O 1
ATOM 1402 N N . SER A 1 170 ? 8.452 -1.543 -17.250 1.00 89.25 170 SER A N 1
ATOM 1403 C CA . SER A 1 170 ? 8.313 -0.100 -17.023 1.00 89.25 170 SER A CA 1
ATOM 1404 C C . SER A 1 170 ? 6.931 0.408 -17.442 1.00 89.25 170 SER A C 1
ATOM 1406 O O . SER A 1 170 ? 6.292 1.142 -16.691 1.00 89.25 170 SER A O 1
ATOM 1408 N N . ASP A 1 171 ? 6.415 -0.025 -18.593 1.00 88.75 171 ASP A N 1
ATOM 1409 C CA . ASP A 1 171 ? 5.078 0.363 -19.053 1.00 88.75 171 ASP A CA 1
ATOM 1410 C C . ASP A 1 171 ? 3.981 -0.180 -18.132 1.00 88.75 171 ASP A C 1
ATOM 1412 O O . ASP A 1 171 ? 3.014 0.520 -17.813 1.00 88.75 171 ASP A O 1
ATOM 1416 N N . ARG A 1 172 ? 4.119 -1.431 -17.676 1.00 90.44 172 ARG A N 1
ATOM 1417 C CA . ARG A 1 172 ? 3.176 -2.033 -16.727 1.00 90.44 172 ARG A CA 1
ATOM 1418 C C . ARG A 1 172 ? 3.234 -1.341 -15.367 1.00 90.44 172 ARG A C 1
ATOM 1420 O O . ARG A 1 172 ? 2.174 -1.087 -14.800 1.00 90.44 172 ARG A O 1
ATOM 1427 N N . PHE A 1 173 ? 4.424 -0.992 -14.882 1.00 89.50 173 PHE A N 1
ATOM 1428 C CA . PHE A 1 173 ? 4.605 -0.199 -13.666 1.00 89.50 173 PHE A CA 1
ATOM 1429 C C . PHE A 1 173 ? 3.859 1.132 -13.775 1.00 89.50 173 PHE A C 1
ATOM 1431 O O . PHE A 1 173 ? 3.006 1.422 -12.941 1.00 89.50 173 PHE A O 1
ATOM 1438 N N . ASN A 1 174 ? 4.083 1.881 -14.857 1.00 86.88 174 ASN A N 1
ATOM 1439 C CA . ASN A 1 174 ? 3.454 3.184 -15.075 1.00 86.88 174 ASN A CA 1
ATOM 1440 C C . ASN A 1 174 ? 1.923 3.081 -15.154 1.00 86.88 174 ASN A C 1
ATOM 1442 O O . ASN A 1 174 ? 1.212 3.899 -14.568 1.00 86.88 174 ASN A O 1
ATOM 1446 N N . LYS A 1 175 ? 1.391 2.041 -15.811 1.00 88.31 175 LYS A N 1
ATOM 1447 C CA . LYS A 1 175 ? -0.056 1.763 -15.846 1.00 88.31 175 LYS A CA 1
ATOM 1448 C C . LYS A 1 175 ? -0.620 1.455 -14.458 1.00 88.31 175 LYS A C 1
ATOM 1450 O O . LYS A 1 175 ? -1.646 2.025 -14.092 1.00 88.31 175 LYS A O 1
ATOM 1455 N N . LEU A 1 176 ? 0.034 0.581 -13.691 1.00 87.00 176 LEU A N 1
ATOM 1456 C CA . LEU A 1 176 ? -0.417 0.193 -12.351 1.00 87.00 176 LEU A CA 1
ATOM 1457 C C . LEU A 1 176 ? -0.364 1.369 -11.377 1.00 87.00 176 LEU A C 1
ATOM 1459 O O . LEU A 1 176 ? -1.323 1.596 -10.649 1.00 87.00 176 LEU A O 1
ATOM 1463 N N . VAL A 1 177 ? 0.707 2.158 -11.425 1.00 84.25 177 VAL A N 1
ATOM 1464 C CA . VAL A 1 177 ? 0.872 3.390 -10.650 1.00 84.25 177 VAL A CA 1
ATOM 1465 C C . VAL A 1 177 ? -0.219 4.404 -10.995 1.00 84.25 177 VAL A C 1
ATOM 1467 O O . VAL A 1 177 ? -0.853 4.961 -10.103 1.00 84.25 177 VAL A O 1
ATOM 1470 N N . LYS A 1 178 ? -0.508 4.610 -12.284 1.00 82.56 178 LYS A N 1
ATOM 1471 C CA . LYS A 1 178 ? -1.593 5.497 -12.722 1.00 82.56 178 LYS A CA 1
ATOM 1472 C C . LYS A 1 178 ? -2.953 5.032 -12.202 1.00 82.56 178 LYS A C 1
ATOM 1474 O O . LYS A 1 178 ? -3.729 5.853 -11.718 1.00 82.56 178 LYS A O 1
ATOM 1479 N N . GLN A 1 179 ? -3.226 3.730 -12.267 1.00 84.19 179 GLN A N 1
ATOM 1480 C CA . GLN A 1 179 ? -4.437 3.139 -11.695 1.00 84.19 179 GLN A CA 1
ATOM 1481 C C . GLN A 1 179 ? -4.495 3.335 -10.179 1.00 84.19 179 GLN A C 1
ATOM 1483 O O . GLN A 1 179 ? -5.541 3.724 -9.670 1.00 84.19 179 GLN A O 1
ATOM 1488 N N . LEU A 1 180 ? -3.384 3.135 -9.463 1.00 82.12 180 LEU A N 1
ATOM 1489 C CA . LEU A 1 180 ? -3.306 3.363 -8.023 1.00 82.12 180 LEU A CA 1
ATOM 1490 C C . LEU A 1 180 ? -3.669 4.808 -7.684 1.00 82.12 180 LEU A C 1
ATOM 1492 O O . LEU A 1 180 ? -4.549 5.038 -6.865 1.00 82.12 180 LEU A O 1
ATOM 1496 N N . MET A 1 181 ? -3.061 5.778 -8.368 1.00 77.38 181 MET A N 1
ATOM 1497 C CA . MET A 1 181 ? -3.338 7.204 -8.167 1.00 77.38 181 MET A CA 1
ATOM 1498 C C . MET A 1 181 ? -4.808 7.543 -8.443 1.00 77.38 181 MET A C 1
ATOM 1500 O O . MET A 1 181 ? -5.439 8.244 -7.657 1.00 77.38 181 MET A O 1
ATOM 1504 N N . GLN A 1 182 ? -5.384 7.014 -9.527 1.00 80.06 182 GLN A N 1
ATOM 1505 C CA . GLN A 1 182 ? -6.802 7.208 -9.850 1.00 80.06 182 GLN A CA 1
ATOM 1506 C C . GLN A 1 182 ? -7.725 6.599 -8.789 1.00 80.06 182 GLN A C 1
ATOM 1508 O O . GLN A 1 182 ? -8.695 7.240 -8.385 1.00 80.06 182 GLN A O 1
ATOM 1513 N N . LEU A 1 183 ? -7.408 5.397 -8.298 1.00 77.06 183 LEU A N 1
ATOM 1514 C CA . LEU A 1 183 ? -8.157 4.744 -7.227 1.00 77.06 183 LEU A CA 1
ATOM 1515 C C . LEU A 1 183 ? -8.068 5.546 -5.926 1.00 77.06 183 LEU A C 1
ATOM 1517 O O . LEU A 1 183 ? -9.102 5.817 -5.319 1.00 77.06 183 LEU A O 1
ATOM 1521 N N . LEU A 1 184 ? -6.870 5.995 -5.547 1.00 73.00 184 LEU A N 1
ATOM 1522 C CA . LEU A 1 184 ? -6.637 6.818 -4.357 1.00 73.00 184 LEU A CA 1
ATOM 1523 C C . LEU A 1 184 ? -7.428 8.131 -4.408 1.00 73.00 184 LEU A C 1
ATOM 1525 O O . LEU A 1 184 ? -8.034 8.510 -3.409 1.00 73.00 184 LEU A O 1
ATOM 1529 N N . VAL A 1 185 ? -7.497 8.783 -5.573 1.00 73.06 185 VAL A N 1
ATOM 1530 C CA . VAL A 1 185 ? -8.309 9.995 -5.766 1.00 73.06 185 VAL A CA 1
ATOM 1531 C C . VAL A 1 185 ? -9.804 9.681 -5.700 1.00 73.06 185 VAL A C 1
ATOM 1533 O O . VAL A 1 185 ? -10.537 10.361 -4.990 1.00 73.06 185 VAL A O 1
ATOM 1536 N N . SER A 1 186 ? -10.267 8.633 -6.386 1.00 72.31 186 SER A N 1
ATOM 1537 C CA . SER A 1 186 ? -11.694 8.270 -6.424 1.00 72.31 186 SER A CA 1
ATOM 1538 C C . SER A 1 186 ? -12.259 7.834 -5.068 1.00 72.31 186 SER A C 1
ATOM 1540 O O . SER A 1 186 ? -13.455 7.954 -4.814 1.00 72.31 186 SER A O 1
ATOM 1542 N N . LEU A 1 187 ? -11.397 7.321 -4.191 1.00 69.00 187 LEU A N 1
ATOM 1543 C CA . LEU A 1 187 ? -11.762 6.821 -2.870 1.00 69.00 187 LEU A CA 1
ATOM 1544 C C . LEU A 1 187 ? -11.488 7.847 -1.758 1.00 69.00 187 LEU A C 1
ATOM 1546 O O . LEU A 1 187 ? -11.761 7.554 -0.594 1.00 69.00 187 LEU A O 1
ATOM 1550 N N . ARG A 1 188 ? -10.996 9.049 -2.098 1.00 66.50 188 ARG A N 1
ATOM 1551 C CA . ARG A 1 188 ? -10.689 10.128 -1.145 1.00 66.50 188 ARG A CA 1
ATOM 1552 C C . ARG A 1 188 ? -11.911 10.593 -0.356 1.00 66.50 188 ARG A C 1
ATOM 1554 O O . ARG A 1 188 ? -11.787 10.899 0.822 1.00 66.50 188 ARG A O 1
ATOM 1561 N N . ASP A 1 189 ? -13.082 10.617 -0.984 1.00 63.25 189 ASP A N 1
ATOM 1562 C CA . ASP A 1 189 ? -14.299 11.131 -0.343 1.00 63.25 189 ASP A CA 1
ATOM 1563 C C . ASP A 1 189 ? -14.987 10.072 0.546 1.00 63.25 189 ASP A C 1
ATOM 1565 O O . ASP A 1 189 ? -15.985 10.347 1.210 1.00 63.25 189 ASP A O 1
ATOM 1569 N N . ARG A 1 190 ? -14.451 8.841 0.593 1.00 67.62 190 ARG A N 1
ATOM 1570 C CA . ARG A 1 190 ? -14.901 7.788 1.515 1.00 67.62 190 ARG A CA 1
ATOM 1571 C C . ARG A 1 190 ? -14.252 7.973 2.893 1.00 67.62 190 ARG A C 1
ATOM 1573 O O . ARG A 1 190 ? -13.171 8.545 2.977 1.00 67.62 190 ARG A O 1
ATOM 1580 N N . PRO A 1 191 ? -14.813 7.413 3.981 1.00 56.94 191 PRO A N 1
ATOM 1581 C CA . PRO A 1 191 ? -14.186 7.464 5.311 1.00 56.94 191 PRO A CA 1
ATOM 1582 C C . PRO A 1 191 ? -12.762 6.873 5.344 1.00 56.94 191 PRO A C 1
ATOM 1584 O O . PRO A 1 191 ? -11.917 7.328 6.108 1.00 56.94 191 PRO A O 1
ATOM 1587 N N . CYS A 1 192 ? -12.447 5.920 4.458 1.00 54.88 192 CYS A N 1
ATOM 1588 C CA . CYS A 1 192 ? -11.087 5.390 4.286 1.00 54.88 192 CYS A CA 1
ATOM 1589 C C . CYS A 1 192 ? -10.128 6.359 3.556 1.00 54.88 192 CYS A C 1
ATOM 1591 O O . CYS A 1 192 ? -8.919 6.135 3.516 1.00 54.88 192 CYS A O 1
ATOM 1593 N N . GLY A 1 193 ? -10.660 7.433 2.977 1.00 61.06 193 GLY A N 1
ATOM 1594 C CA . GLY A 1 193 ? -9.980 8.416 2.144 1.00 61.06 193 GLY A CA 1
ATOM 1595 C C . GLY A 1 193 ? -8.879 9.195 2.845 1.00 61.06 193 GLY A C 1
ATOM 1596 O O . GLY A 1 193 ? -7.870 9.505 2.222 1.00 61.06 193 GLY A O 1
ATOM 1597 N N . VAL A 1 194 ? -9.000 9.431 4.155 1.00 67.19 194 VAL A N 1
ATOM 1598 C CA . VAL A 1 194 ? -7.951 10.106 4.943 1.00 67.19 194 VAL A CA 1
ATOM 1599 C C . VAL A 1 194 ? -6.668 9.268 4.984 1.00 67.19 194 VAL A C 1
ATOM 1601 O O . VAL A 1 194 ? -5.563 9.794 4.853 1.00 67.19 194 VAL A O 1
ATOM 1604 N N . TYR A 1 195 ? -6.799 7.948 5.111 1.00 68.19 195 TYR A N 1
ATOM 1605 C CA . TYR A 1 195 ? -5.658 7.030 5.124 1.00 68.19 195 TYR A CA 1
ATOM 1606 C C . TYR A 1 195 ? -5.063 6.847 3.726 1.00 68.19 195 TYR A C 1
ATOM 1608 O O . TYR A 1 195 ? -3.842 6.768 3.583 1.00 68.19 195 TYR A O 1
ATOM 1616 N N . LEU A 1 196 ? -5.919 6.849 2.700 1.00 65.06 196 LEU A N 1
ATOM 1617 C CA . LEU A 1 196 ? -5.518 6.843 1.293 1.00 65.06 196 LEU A CA 1
ATOM 1618 C C . LEU A 1 196 ? -4.760 8.131 0.929 1.00 65.06 196 LEU A C 1
ATOM 1620 O O . LEU A 1 196 ? -3.744 8.059 0.248 1.00 65.06 196 LEU A O 1
ATOM 1624 N N . ALA A 1 197 ? -5.181 9.291 1.442 1.00 64.75 197 ALA A N 1
ATOM 1625 C CA . ALA A 1 197 ? -4.499 10.570 1.249 1.00 64.75 197 ALA A CA 1
ATOM 1626 C C . ALA A 1 197 ? -3.109 10.599 1.908 1.00 64.75 197 ALA A C 1
ATOM 1628 O O . ALA A 1 197 ? -2.164 11.126 1.326 1.00 64.75 197 ALA A O 1
ATOM 1629 N N . ARG A 1 198 ? -2.940 9.983 3.087 1.00 71.75 198 ARG A N 1
ATOM 1630 C CA . ARG A 1 198 ? -1.617 9.839 3.729 1.00 71.75 198 ARG A CA 1
ATOM 1631 C C . ARG A 1 198 ? -0.673 8.955 2.918 1.00 71.75 198 ARG A C 1
ATOM 1633 O O . ARG A 1 198 ? 0.474 9.342 2.697 1.00 71.75 198 ARG A O 1
ATOM 1640 N N . LEU A 1 199 ? -1.164 7.810 2.435 1.00 68.94 199 LEU A N 1
ATOM 1641 C CA . LEU A 1 199 ? -0.403 6.948 1.530 1.00 68.94 199 LEU A CA 1
ATOM 1642 C C . LEU A 1 199 ? -0.016 7.712 0.258 1.00 68.94 199 LEU A C 1
ATOM 1644 O O . LEU A 1 199 ? 1.135 7.673 -0.159 1.00 68.94 199 LEU A O 1
ATOM 1648 N N . LEU A 1 200 ? -0.963 8.447 -0.322 1.00 69.31 200 LEU A N 1
ATOM 1649 C CA . LEU A 1 200 ? -0.780 9.252 -1.524 1.00 69.31 200 LEU A CA 1
ATOM 1650 C C . LEU A 1 200 ? 0.271 10.355 -1.340 1.00 69.31 200 LEU A C 1
ATOM 1652 O O . LEU A 1 200 ? 1.112 10.521 -2.213 1.00 69.31 200 LEU A O 1
ATOM 1656 N N . MET A 1 201 ? 0.285 11.059 -0.203 1.00 69.56 201 MET A N 1
ATOM 1657 C CA . MET A 1 201 ? 1.308 12.074 0.089 1.00 69.56 201 MET A CA 1
ATOM 1658 C C . MET A 1 201 ? 2.716 11.487 0.213 1.00 69.56 201 MET A C 1
ATOM 1660 O O . MET A 1 201 ? 3.683 12.139 -0.175 1.00 69.56 201 MET A O 1
ATOM 1664 N N . ARG A 1 202 ? 2.847 10.269 0.751 1.00 69.31 202 ARG A N 1
ATOM 1665 C CA . ARG A 1 202 ? 4.145 9.583 0.834 1.00 69.31 202 ARG A CA 1
ATOM 1666 C C . ARG A 1 202 ? 4.580 9.019 -0.513 1.00 69.31 202 ARG A C 1
ATOM 1668 O O . ARG A 1 202 ? 5.718 9.220 -0.916 1.00 69.31 202 ARG A O 1
ATOM 1675 N N . LEU A 1 203 ? 3.663 8.377 -1.234 1.00 66.31 203 LEU A N 1
ATOM 1676 C CA . LEU A 1 203 ? 3.920 7.856 -2.575 1.00 66.31 203 LEU A CA 1
ATOM 1677 C C . LEU A 1 203 ? 4.257 8.975 -3.570 1.00 66.31 203 LEU A C 1
ATOM 1679 O O . LEU A 1 203 ? 5.162 8.814 -4.382 1.00 66.31 203 LEU A O 1
ATOM 1683 N N . ASP A 1 204 ? 3.579 10.120 -3.491 1.00 66.12 204 ASP A N 1
ATOM 1684 C CA . ASP A 1 204 ? 3.831 11.280 -4.349 1.00 66.12 204 ASP A CA 1
ATOM 1685 C C . ASP A 1 204 ? 4.774 12.316 -3.718 1.00 66.12 204 ASP A C 1
ATOM 1687 O O . ASP A 1 204 ? 4.817 13.477 -4.142 1.00 66.12 204 ASP A O 1
ATOM 1691 N N . TYR A 1 205 ? 5.566 11.917 -2.716 1.00 58.81 205 TYR A N 1
ATOM 1692 C CA . TYR A 1 205 ? 6.600 12.786 -2.166 1.00 58.81 205 TYR A CA 1
ATOM 1693 C C . TYR A 1 205 ? 7.556 13.201 -3.301 1.00 58.81 205 TYR A C 1
ATOM 1695 O O . TYR A 1 205 ? 8.070 12.365 -4.044 1.00 58.81 205 TYR A O 1
ATOM 1703 N N . ASN A 1 206 ? 7.744 14.513 -3.481 1.00 53.22 206 ASN A N 1
ATOM 1704 C CA . ASN A 1 206 ? 8.450 15.144 -4.611 1.00 53.22 206 ASN A CA 1
ATOM 1705 C C . ASN A 1 206 ? 7.807 14.997 -6.008 1.00 53.22 206 ASN A C 1
ATOM 1707 O O . ASN A 1 206 ? 8.500 15.181 -7.008 1.00 53.22 206 ASN A O 1
ATOM 1711 N N . ARG A 1 207 ? 6.499 14.711 -6.118 1.00 58.09 207 ARG A N 1
ATOM 1712 C CA . ARG A 1 207 ? 5.783 14.514 -7.402 1.00 58.09 207 ARG A CA 1
ATOM 1713 C C . ARG A 1 207 ? 6.369 13.411 -8.281 1.00 58.09 207 ARG A C 1
ATOM 1715 O O . ARG A 1 207 ? 6.161 13.404 -9.494 1.00 58.09 207 ARG A O 1
ATOM 1722 N N . TRP A 1 208 ? 7.151 12.512 -7.696 1.00 63.88 208 TRP A N 1
ATOM 1723 C CA . TRP A 1 208 ? 7.901 11.522 -8.451 1.00 63.88 208 TRP A CA 1
ATOM 1724 C C . TRP A 1 208 ? 6.952 10.540 -9.156 1.00 63.88 208 TRP A C 1
ATOM 1726 O O . TRP A 1 208 ? 7.091 10.292 -10.354 1.00 63.88 208 TRP A O 1
ATOM 1736 N N . LEU A 1 209 ? 5.908 10.086 -8.452 1.00 58.88 209 LEU A N 1
ATOM 1737 C CA . LEU A 1 209 ? 4.858 9.229 -9.008 1.00 58.88 209 LEU A CA 1
ATOM 1738 C C . LEU A 1 209 ? 3.991 9.996 -10.026 1.00 58.88 209 LEU A C 1
ATOM 1740 O O . LEU A 1 209 ? 3.684 9.476 -11.100 1.00 58.88 209 LEU A O 1
ATOM 1744 N N . SER A 1 210 ? 3.632 11.247 -9.717 1.00 58.97 210 SER A N 1
ATOM 1745 C CA . SER A 1 210 ? 2.863 12.126 -10.606 1.00 58.97 210 SER A CA 1
ATOM 1746 C C . SER A 1 210 ? 3.579 12.448 -11.924 1.00 58.97 210 SER A C 1
ATOM 1748 O O . SER A 1 210 ? 2.933 12.510 -12.972 1.00 58.97 210 SER A O 1
ATOM 1750 N N . GLY A 1 211 ? 4.901 12.634 -11.886 1.00 57.84 211 GLY A N 1
ATOM 1751 C CA . GLY A 1 211 ? 5.733 12.867 -13.067 1.00 57.84 211 GLY A CA 1
ATOM 1752 C C . GLY A 1 211 ? 5.868 11.622 -13.943 1.00 57.84 211 GLY A C 1
ATOM 1753 O O . GLY A 1 211 ? 5.785 11.717 -15.165 1.00 57.84 211 GLY A O 1
ATOM 1754 N N . GLU A 1 212 ? 5.998 10.449 -13.323 1.00 57.78 212 GLU A N 1
ATOM 1755 C CA . GLU A 1 212 ? 6.155 9.175 -14.027 1.00 57.78 212 GLU A CA 1
ATOM 1756 C C . GLU A 1 212 ? 4.837 8.671 -14.648 1.00 57.78 212 GLU A C 1
ATOM 1758 O O . GLU A 1 212 ? 4.822 8.117 -15.746 1.00 57.78 212 GLU A O 1
ATOM 1763 N N . ALA A 1 213 ? 3.700 8.922 -13.995 1.00 53.28 213 ALA A N 1
ATOM 1764 C CA . ALA A 1 213 ? 2.383 8.521 -14.487 1.00 53.28 213 ALA A CA 1
ATOM 1765 C C . ALA A 1 213 ? 1.826 9.419 -15.614 1.00 53.28 213 ALA A C 1
ATOM 1767 O O . ALA A 1 213 ? 0.714 9.159 -16.092 1.00 53.28 213 ALA A O 1
ATOM 1768 N N . GLN A 1 214 ? 2.558 10.475 -16.018 1.00 54.81 214 GLN A N 1
ATOM 1769 C CA . GLN A 1 214 ? 2.105 11.524 -16.949 1.00 54.81 214 GLN A CA 1
ATOM 1770 C C . GLN A 1 214 ? 0.657 11.943 -16.658 1.00 54.81 214 GLN A C 1
ATOM 1772 O O . GLN A 1 214 ? -0.197 12.019 -17.547 1.00 54.81 214 GLN A O 1
ATOM 1777 N N . LEU A 1 215 ? 0.339 12.110 -15.373 1.00 50.22 215 LEU A N 1
ATOM 1778 C CA . LEU A 1 215 ? -1.013 12.450 -14.963 1.00 50.22 215 LEU A CA 1
ATOM 1779 C C . LEU A 1 215 ? -1.322 13.859 -15.470 1.00 50.22 215 LEU A C 1
ATOM 1781 O O . LEU A 1 215 ? -0.554 14.796 -15.256 1.00 50.22 215 LEU A O 1
ATOM 1785 N N . THR A 1 216 ? -2.446 14.000 -16.172 1.00 45.44 216 THR A N 1
ATOM 1786 C CA . THR A 1 216 ? -2.946 15.289 -16.649 1.00 45.44 216 THR A CA 1
ATOM 1787 C C . THR A 1 216 ? -3.024 16.263 -15.474 1.00 45.44 216 THR A C 1
ATOM 1789 O O . THR A 1 216 ? -3.438 15.882 -14.378 1.00 45.44 216 THR A O 1
ATOM 1792 N N . GLN A 1 217 ? -2.650 17.523 -15.717 1.00 43.97 217 GLN A N 1
ATOM 1793 C CA . GLN A 1 217 ? -2.543 18.628 -14.747 1.00 43.97 217 GLN A CA 1
ATOM 1794 C C . GLN A 1 217 ? -3.696 18.719 -13.724 1.00 43.97 217 GLN A C 1
ATOM 1796 O O . GLN A 1 217 ? -3.503 19.198 -12.608 1.00 43.97 217 GLN A O 1
ATOM 1801 N N . SER A 1 218 ? -4.884 18.218 -14.069 1.00 43.75 218 SER A N 1
ATOM 1802 C CA . SER A 1 218 ? -6.053 18.096 -13.194 1.00 43.75 218 SER A CA 1
ATOM 1803 C C . SER A 1 218 ? -5.843 17.216 -11.953 1.00 43.75 218 SER A C 1
ATOM 1805 O O . SER A 1 218 ? -6.335 17.574 -10.889 1.00 43.75 218 SER A O 1
ATOM 1807 N N . VAL A 1 219 ? -5.101 16.103 -12.031 1.00 45.44 219 VAL A N 1
ATOM 1808 C CA . VAL A 1 219 ? -4.834 15.237 -10.859 1.00 45.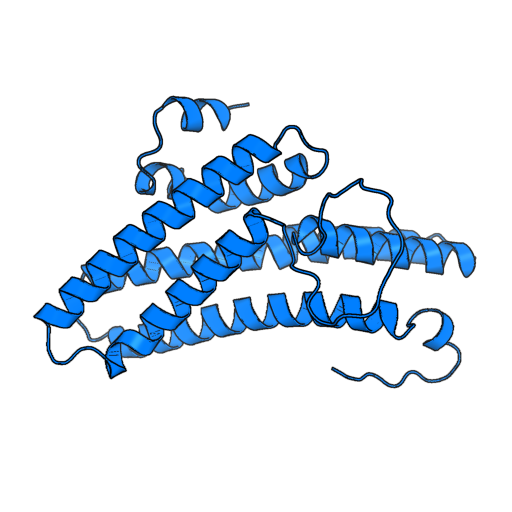44 219 VAL A CA 1
ATOM 1809 C C . VAL A 1 219 ? -3.794 15.875 -9.939 1.00 45.44 219 VAL A C 1
ATOM 1811 O O . VAL A 1 219 ? -3.953 15.868 -8.723 1.00 45.44 219 VAL A O 1
ATOM 1814 N N . THR A 1 220 ? -2.790 16.541 -10.512 1.00 47.59 220 THR A N 1
ATOM 1815 C CA . THR A 1 220 ? -1.775 17.303 -9.767 1.00 47.59 220 THR A CA 1
ATOM 1816 C C . THR A 1 220 ? -2.374 18.502 -9.024 1.00 47.59 220 THR A C 1
ATOM 1818 O O . THR A 1 220 ? -1.876 18.891 -7.970 1.00 47.59 220 THR A O 1
ATOM 1821 N N . ASN A 1 221 ? -3.450 19.086 -9.562 1.00 44.97 221 ASN A N 1
ATOM 1822 C CA . ASN A 1 221 ? -4.200 20.161 -8.914 1.00 44.97 221 ASN A CA 1
ATOM 1823 C C . ASN A 1 221 ? -5.166 19.654 -7.830 1.00 44.97 221 ASN A C 1
ATOM 1825 O O . ASN A 1 221 ? -5.474 20.418 -6.927 1.00 44.97 221 ASN A O 1
ATOM 1829 N N . MET A 1 222 ? -5.601 18.389 -7.876 1.00 43.53 222 MET A N 1
ATOM 1830 C CA . MET A 1 222 ? -6.438 17.769 -6.833 1.00 43.53 222 MET A CA 1
ATOM 1831 C C . MET A 1 222 ? -5.649 17.255 -5.616 1.00 43.53 222 MET A C 1
ATOM 1833 O O . MET A 1 222 ? -6.256 16.934 -4.598 1.00 43.53 222 MET A O 1
ATOM 1837 N N . LEU A 1 223 ? -4.318 17.172 -5.730 1.00 45.97 223 LEU A N 1
ATOM 1838 C CA . LEU A 1 223 ? -3.371 16.921 -4.631 1.00 45.97 223 LEU A CA 1
ATOM 1839 C C . LEU A 1 223 ? -2.922 18.208 -3.923 1.00 45.97 223 LEU A C 1
ATOM 1841 O O . LEU A 1 223 ? -2.210 18.159 -2.923 1.00 45.97 223 LEU A O 1
ATOM 1845 N N . ARG A 1 224 ? -3.280 19.368 -4.483 1.00 42.38 224 ARG A N 1
ATOM 1846 C CA . ARG A 1 224 ? -3.221 20.643 -3.777 1.00 42.38 224 ARG A CA 1
ATOM 1847 C C . ARG A 1 224 ? -4.536 20.764 -3.007 1.00 42.38 224 ARG A C 1
ATOM 1849 O O . ARG A 1 224 ? -5.573 20.508 -3.609 1.00 42.38 224 ARG A O 1
ATOM 1856 N N . TYR A 1 225 ? -4.447 21.196 -1.751 1.00 35.84 225 TYR A N 1
ATOM 1857 C CA . TYR A 1 225 ? -5.502 21.300 -0.727 1.00 35.84 225 TYR A CA 1
ATOM 1858 C C . TYR A 1 225 ? -5.638 20.073 0.173 1.00 35.84 225 TYR A C 1
ATOM 1860 O O . TYR A 1 225 ? -6.189 19.041 -0.264 1.00 35.84 225 TYR A O 1
#

Radius of gyration: 20.41 Å; chains: 1; bounding box: 54×43×61 Å

Foldseek 3Di:
DDDDDDPPCCVLVPPVNVVLVVVLVVVLVLLVVLLVLLVVLCVVCVVPPDPLLVVLSVVLNLLSVLLNCLLPPVQPVVLVVVLVVQVVVDPDPVSNSVSSVVSSVSNCVLNLQDDPDPDDDDDDDDPCPDSPRVLVVLVVVSSVLSVCSSCVVVVDPDPVSVVVSSVVSLVVNLVSLLVNLVSLLVCLVPPSNVSSLVSVCSSCVVPPSVVSNVDPVVSVVSNPD

Secondary structure (DSSP, 8-state):
---PPPTTGGGTS-HHHHHHHHHHHHHHHHHHHHHHHHHHHHHHHTT---HHHHHHHHHHHHHHHHHHHIIIIIIIIHHHHHHHHHHHH---HHHHHHHHHHHHHHHHHHTT-S------------S------HHHHHHHHHHHHHHHHHTHHHH--SHHHHHHHHHHHHHHHHHHHHHHHHHHHHTTTSTTHHHHHHHHHHHTGGGHHHHHTT--HHHHHHT--